Protein AF-T1EM47-F1 (afdb_monomer_lite)

Organism: Helobdella robusta (NCBI:txid6412)

Structure (mmCIF, N/CA/C/O backbone):
data_AF-T1EM47-F1
#
_entry.id   AF-T1EM47-F1
#
loop_
_atom_site.group_PDB
_atom_site.id
_atom_site.type_symbol
_atom_site.label_atom_id
_atom_site.label_alt_id
_atom_site.label_comp_id
_atom_site.label_asym_id
_atom_site.label_entity_id
_atom_site.label_seq_id
_atom_site.pdbx_PDB_ins_code
_atom_site.Cartn_x
_atom_site.Cartn_y
_atom_site.Cartn_z
_atom_site.occupancy
_atom_site.B_iso_or_equiv
_atom_site.auth_seq_id
_atom_site.auth_comp_id
_atom_site.auth_asym_id
_atom_site.auth_atom_id
_atom_site.pdbx_PDB_model_num
ATOM 1 N N . MET A 1 1 ? 9.758 0.948 -51.046 1.00 43.62 1 MET A N 1
ATOM 2 C CA . MET A 1 1 ? 11.178 1.194 -50.729 1.00 43.62 1 MET A CA 1
ATOM 3 C C . MET A 1 1 ? 11.202 1.516 -49.246 1.00 43.62 1 MET A C 1
ATOM 5 O O . MET A 1 1 ? 10.611 2.515 -48.869 1.00 43.62 1 MET A O 1
ATOM 9 N N . ILE A 1 2 ? 11.683 0.608 -48.395 1.00 52.69 2 ILE A N 1
ATOM 10 C CA . ILE A 1 2 ? 11.847 0.918 -46.968 1.00 52.69 2 ILE A CA 1
ATOM 11 C C . ILE A 1 2 ? 13.103 1.782 -46.911 1.00 52.69 2 ILE A C 1
ATOM 13 O O . ILE A 1 2 ? 14.182 1.281 -47.227 1.00 52.69 2 ILE A O 1
ATOM 17 N N . ASP A 1 3 ? 12.960 3.075 -46.626 1.00 68.88 3 ASP A N 1
ATOM 18 C CA . ASP A 1 3 ? 14.115 3.955 -46.462 1.00 68.88 3 ASP A CA 1
ATOM 19 C C . ASP A 1 3 ? 15.033 3.371 -45.387 1.00 68.88 3 ASP A C 1
ATOM 21 O O . ASP A 1 3 ? 14.611 3.080 -44.266 1.00 68.88 3 ASP A O 1
ATOM 25 N N . SER A 1 4 ? 16.299 3.153 -45.744 1.00 70.12 4 SER A N 1
ATOM 26 C CA . SER A 1 4 ? 17.281 2.616 -44.811 1.00 70.12 4 SER A CA 1
ATOM 27 C C . SER A 1 4 ? 17.477 3.615 -43.671 1.00 70.12 4 SER A C 1
ATOM 29 O O . SER A 1 4 ? 17.962 4.729 -43.885 1.00 70.12 4 SER A O 1
ATOM 31 N N . LEU A 1 5 ? 17.123 3.210 -42.450 1.00 74.00 5 LEU A N 1
ATOM 32 C CA . LEU A 1 5 ? 17.339 4.001 -41.239 1.00 74.00 5 LEU A CA 1
ATOM 33 C C . LEU A 1 5 ? 18.826 4.366 -41.116 1.00 74.00 5 LEU A C 1
ATOM 35 O O . LEU A 1 5 ? 19.699 3.498 -41.067 1.00 74.00 5 LEU A O 1
ATOM 39 N N . LYS A 1 6 ? 19.128 5.668 -41.072 1.00 82.81 6 LYS A N 1
ATOM 40 C CA . LYS A 1 6 ? 20.499 6.158 -40.888 1.00 82.81 6 LYS A CA 1
ATOM 41 C C . LYS A 1 6 ? 20.943 5.900 -39.450 1.00 82.81 6 LYS A C 1
ATOM 43 O O . LYS A 1 6 ? 20.334 6.409 -38.511 1.00 82.81 6 LYS A O 1
ATOM 48 N N . LYS A 1 7 ? 22.041 5.161 -39.277 1.00 85.38 7 LYS A N 1
ATOM 49 C CA . LYS A 1 7 ? 22.667 4.950 -37.966 1.00 85.38 7 LYS A CA 1
ATOM 50 C C . LYS A 1 7 ? 23.166 6.286 -37.407 1.00 85.38 7 LYS A C 1
ATOM 52 O O . LYS A 1 7 ? 24.090 6.877 -37.955 1.00 85.38 7 LYS A O 1
ATOM 57 N N . ASN A 1 8 ? 22.554 6.751 -36.322 1.00 90.62 8 ASN A N 1
ATOM 58 C CA . ASN A 1 8 ? 22.959 7.944 -35.579 1.00 90.62 8 ASN A CA 1
ATOM 59 C C . ASN A 1 8 ? 22.778 7.718 -34.066 1.00 90.62 8 ASN A C 1
ATOM 61 O O . ASN A 1 8 ? 22.185 6.722 -33.647 1.00 90.62 8 ASN A O 1
ATOM 65 N N . GLU A 1 9 ? 23.303 8.623 -33.239 1.00 91.75 9 GLU A N 1
ATOM 66 C CA . GLU A 1 9 ? 23.244 8.496 -31.773 1.00 91.75 9 GLU A CA 1
ATOM 67 C C . GLU A 1 9 ? 21.810 8.451 -31.242 1.00 91.75 9 GLU A C 1
ATOM 69 O O . GLU A 1 9 ? 21.522 7.686 -30.321 1.00 91.75 9 GLU A O 1
ATOM 74 N N . LYS A 1 10 ? 20.897 9.206 -31.869 1.00 88.50 10 LYS A N 1
ATOM 75 C CA . LYS A 1 10 ? 19.469 9.176 -31.539 1.00 88.50 10 LYS A CA 1
ATOM 76 C C . LYS A 1 10 ? 18.902 7.770 -31.744 1.00 88.50 10 LYS A C 1
ATOM 78 O O . LYS A 1 10 ? 18.327 7.222 -30.818 1.00 88.50 10 LYS A O 1
ATOM 83 N N . LEU A 1 11 ? 19.140 7.143 -32.896 1.00 88.81 11 LEU A N 1
ATOM 84 C CA . LEU A 1 11 ? 18.681 5.787 -33.200 1.00 88.81 11 LEU A CA 1
ATOM 85 C C . LEU A 1 11 ? 19.256 4.762 -32.219 1.00 88.81 11 LEU A C 1
ATOM 87 O O . LEU A 1 11 ? 18.530 3.894 -31.754 1.00 88.81 11 LEU A O 1
ATOM 91 N N . VAL A 1 12 ? 20.541 4.863 -31.867 1.00 90.19 12 VAL A N 1
ATOM 92 C CA . VAL A 1 12 ? 21.144 3.962 -30.869 1.00 90.19 12 VAL A CA 1
ATOM 93 C C . VAL A 1 12 ? 20.502 4.153 -29.491 1.00 90.19 12 VAL A C 1
ATOM 95 O O . VAL A 1 12 ? 20.294 3.174 -28.778 1.00 90.19 12 VAL A O 1
ATOM 98 N N . ARG A 1 13 ? 20.172 5.392 -29.108 1.00 88.62 13 ARG A N 1
ATOM 99 C CA . ARG A 1 13 ? 19.464 5.688 -27.856 1.00 88.62 13 ARG A CA 1
ATOM 100 C C . ARG A 1 13 ? 18.044 5.121 -27.856 1.00 88.62 13 ARG A C 1
ATOM 102 O O . ARG A 1 13 ? 17.674 4.490 -26.873 1.00 88.62 13 ARG A O 1
ATOM 109 N N . GLU A 1 14 ? 17.294 5.296 -28.941 1.00 88.25 14 GLU A N 1
ATOM 110 C CA . GLU A 1 14 ? 15.939 4.745 -29.091 1.00 88.25 14 GLU A CA 1
ATOM 111 C C . GLU A 1 14 ? 15.945 3.211 -29.088 1.00 88.25 14 GLU A C 1
ATOM 113 O O . GLU A 1 14 ? 15.135 2.599 -28.405 1.00 88.25 14 GLU A O 1
ATOM 118 N N . LEU A 1 15 ? 16.902 2.568 -29.770 1.00 88.38 15 LEU A N 1
ATOM 119 C CA . LEU A 1 15 ? 17.047 1.107 -29.742 1.00 88.38 15 LEU A CA 1
ATOM 120 C C . LEU A 1 15 ? 17.372 0.599 -28.336 1.00 88.38 15 LEU A C 1
ATOM 122 O O . LEU A 1 15 ? 16.744 -0.339 -27.866 1.00 88.38 15 LEU A O 1
ATOM 126 N N . LYS A 1 16 ? 18.280 1.268 -27.613 1.00 87.00 16 LYS A N 1
ATOM 127 C CA . LYS A 1 16 ? 18.525 0.954 -26.198 1.00 87.00 16 LYS A CA 1
ATOM 128 C C . LYS A 1 16 ? 17.277 1.163 -25.345 1.00 87.00 16 LYS A C 1
ATOM 130 O O . LYS A 1 16 ? 17.086 0.438 -24.376 1.00 87.00 16 LYS A O 1
ATOM 135 N N . HIS A 1 17 ? 16.459 2.168 -25.642 1.00 83.94 17 HIS A N 1
ATOM 136 C CA . HIS A 1 17 ? 15.210 2.386 -24.922 1.00 83.94 17 HIS A CA 1
ATOM 137 C C . HIS A 1 17 ? 14.205 1.265 -25.202 1.00 83.94 17 HIS A C 1
ATOM 139 O O . HIS A 1 17 ? 13.597 0.765 -24.259 1.00 83.94 17 HIS A O 1
ATOM 145 N N . LEU A 1 18 ? 14.099 0.832 -26.462 1.00 85.56 18 LEU A N 1
ATOM 146 C CA . LEU A 1 18 ? 13.266 -0.284 -26.901 1.00 85.56 18 LEU A CA 1
ATOM 147 C C . LEU A 1 18 ? 13.695 -1.606 -26.254 1.00 85.56 18 LEU A C 1
ATOM 149 O O . LEU A 1 18 ? 12.858 -2.296 -25.684 1.00 85.56 18 LEU A O 1
ATOM 153 N N . ASP A 1 19 ? 14.991 -1.921 -26.268 1.00 85.06 19 ASP A N 1
ATOM 154 C CA . ASP A 1 19 ? 15.544 -3.135 -25.650 1.00 85.06 19 ASP A CA 1
ATOM 155 C C . ASP A 1 19 ? 15.309 -3.178 -24.130 1.00 85.06 19 ASP A C 1
ATOM 157 O O . ASP A 1 19 ? 15.264 -4.249 -23.528 1.00 85.06 19 ASP A O 1
ATOM 161 N N . ASN A 1 20 ? 15.153 -2.009 -23.501 1.00 78.88 20 ASN A N 1
ATOM 162 C CA . ASN A 1 20 ? 14.867 -1.879 -22.074 1.00 78.88 20 ASN A CA 1
ATOM 163 C C . ASN A 1 20 ? 13.366 -1.815 -21.750 1.00 78.88 20 ASN A C 1
ATOM 165 O O . ASN A 1 20 ? 13.016 -1.759 -20.565 1.00 78.88 20 ASN A O 1
ATOM 169 N N . GLN A 1 21 ? 12.483 -1.823 -22.756 1.00 79.00 21 GLN A N 1
ATOM 170 C CA . GLN A 1 21 ? 11.044 -1.862 -22.517 1.00 79.00 21 GLN A CA 1
ATOM 171 C C . GLN A 1 21 ? 10.673 -3.152 -21.796 1.00 79.00 21 GLN A C 1
ATOM 173 O O . GLN A 1 21 ? 11.137 -4.248 -22.116 1.00 79.00 21 GLN A O 1
ATOM 178 N N . LYS A 1 22 ? 9.819 -3.019 -20.785 1.00 79.25 22 LYS A N 1
ATOM 179 C CA . LYS A 1 22 ? 9.323 -4.167 -20.037 1.00 79.25 22 LYS A CA 1
ATOM 180 C C . LYS A 1 22 ? 8.248 -4.862 -20.864 1.00 79.25 22 LYS A C 1
ATOM 182 O O . LYS A 1 22 ? 7.306 -4.233 -21.325 1.00 79.25 22 LYS A O 1
ATOM 187 N N . CYS A 1 23 ? 8.366 -6.181 -21.004 1.00 83.12 23 CYS A N 1
ATOM 188 C CA . CYS A 1 23 ? 7.345 -6.993 -21.672 1.00 83.12 23 CYS A CA 1
ATOM 189 C C . CYS A 1 23 ? 6.049 -7.131 -20.853 1.00 83.12 23 CYS A C 1
ATOM 191 O O . CYS A 1 23 ? 5.060 -7.642 -21.369 1.00 83.12 23 CYS A O 1
ATOM 193 N N . ARG A 1 24 ? 6.070 -6.744 -19.571 1.00 91.94 24 ARG A N 1
ATOM 194 C CA . ARG A 1 24 ? 4.933 -6.789 -18.646 1.00 91.94 24 ARG A CA 1
ATOM 195 C C . ARG A 1 24 ? 4.644 -5.386 -18.135 1.00 91.94 24 ARG A C 1
ATOM 197 O O . ARG A 1 24 ? 5.571 -4.597 -17.959 1.00 91.94 24 ARG A O 1
ATOM 204 N N . GLU A 1 25 ? 3.376 -5.107 -17.856 1.00 92.75 25 GLU A N 1
ATOM 205 C CA . GLU A 1 25 ? 2.991 -3.900 -17.125 1.00 92.75 25 GLU A CA 1
ATOM 206 C C . GLU A 1 25 ? 3.581 -3.954 -15.711 1.00 92.75 25 GLU A C 1
ATOM 208 O O . GLU A 1 25 ? 3.571 -5.002 -15.064 1.00 92.75 25 GLU A O 1
ATOM 213 N N . THR A 1 26 ? 4.095 -2.837 -15.214 1.00 95.12 26 THR A N 1
ATOM 214 C CA . THR A 1 26 ? 4.733 -2.777 -13.896 1.00 95.12 26 THR A CA 1
ATOM 215 C C . THR A 1 26 ? 3.998 -1.805 -12.992 1.00 95.12 26 THR A C 1
ATOM 217 O O . THR A 1 26 ? 3.811 -0.650 -13.367 1.00 95.12 26 THR A O 1
ATOM 220 N N . HIS A 1 27 ? 3.638 -2.248 -11.789 1.00 96.62 27 HIS A N 1
ATOM 221 C CA . HIS A 1 27 ? 2.919 -1.436 -10.810 1.00 96.62 27 HIS A CA 1
ATOM 222 C C . HIS A 1 27 ? 3.685 -1.366 -9.487 1.00 96.62 27 HIS A C 1
ATOM 224 O O . HIS A 1 27 ? 4.121 -2.385 -8.945 1.00 96.62 27 HIS A O 1
ATOM 230 N N . LYS A 1 28 ? 3.829 -0.148 -8.966 1.00 96.50 28 LYS A N 1
ATOM 231 C CA . LYS A 1 28 ? 4.318 0.151 -7.615 1.00 96.50 28 LYS A CA 1
ATOM 232 C C . LYS A 1 28 ? 3.124 0.594 -6.770 1.00 96.50 28 LYS A C 1
ATOM 234 O O . LYS A 1 28 ? 2.309 1.388 -7.237 1.00 96.50 28 LYS A O 1
ATOM 239 N N . ILE A 1 29 ? 2.957 -0.018 -5.603 1.00 98.12 29 ILE A N 1
ATOM 240 C CA . ILE A 1 29 ? 1.804 0.223 -4.731 1.00 98.12 29 ILE A CA 1
ATOM 241 C C . ILE A 1 29 ? 2.300 0.374 -3.298 1.00 98.12 29 ILE A C 1
ATOM 243 O O . ILE A 1 29 ? 2.896 -0.556 -2.742 1.00 98.12 29 ILE A O 1
ATOM 247 N N . ALA A 1 30 ? 1.979 1.502 -2.674 1.00 97.75 30 ALA A N 1
ATOM 248 C CA . ALA A 1 30 ? 2.302 1.742 -1.279 1.00 97.75 30 ALA A CA 1
ATOM 249 C C . ALA A 1 30 ? 1.337 0.975 -0.373 1.00 97.75 30 ALA A C 1
ATOM 251 O O . ALA A 1 30 ? 0.135 0.922 -0.629 1.00 97.75 30 ALA A O 1
ATOM 252 N N . LEU A 1 31 ? 1.846 0.407 0.719 1.00 98.12 31 LEU A N 1
ATOM 253 C CA . LEU A 1 31 ? 1.031 -0.212 1.760 1.00 98.12 31 LEU A CA 1
ATOM 254 C C . LEU A 1 31 ? 1.444 0.312 3.132 1.00 98.12 31 LEU A C 1
ATOM 256 O O . LEU A 1 31 ? 2.569 0.097 3.590 1.00 98.12 31 LEU A O 1
ATOM 260 N N . ILE A 1 32 ? 0.511 0.994 3.791 1.00 97.56 32 ILE A N 1
ATOM 261 C CA . ILE A 1 32 ? 0.741 1.718 5.041 1.00 97.56 32 ILE A CA 1
ATOM 262 C C . ILE A 1 32 ? -0.182 1.158 6.121 1.00 97.56 32 ILE A C 1
ATOM 264 O O . ILE A 1 32 ? -1.382 1.006 5.902 1.00 97.56 32 ILE A O 1
ATOM 268 N N . TYR A 1 33 ? 0.385 0.866 7.291 1.00 98.12 33 TYR A N 1
ATOM 269 C CA . TYR A 1 33 ? -0.350 0.420 8.471 1.00 98.12 33 TYR A CA 1
ATOM 270 C C . TYR A 1 33 ? -0.557 1.583 9.442 1.00 98.12 33 TYR A C 1
ATOM 272 O O . TYR A 1 33 ? 0.412 2.233 9.836 1.00 98.12 33 TYR A O 1
ATOM 280 N N . VAL A 1 34 ? -1.807 1.816 9.834 1.00 98.06 34 VAL A N 1
ATOM 281 C CA . VAL A 1 34 ? -2.225 2.823 10.813 1.00 98.06 34 VAL A CA 1
ATOM 282 C C . VAL A 1 34 ? -2.846 2.101 12.002 1.00 98.06 34 VAL A C 1
ATOM 284 O O . VAL A 1 34 ? -3.952 1.564 11.916 1.00 98.06 34 VAL A O 1
ATOM 287 N N . GLY A 1 35 ? -2.109 2.070 13.107 1.00 97.06 35 GLY A N 1
ATOM 288 C CA . GLY A 1 35 ? -2.548 1.464 14.356 1.00 97.06 35 GLY A CA 1
ATOM 289 C C . GLY A 1 35 ? -3.525 2.343 15.137 1.00 97.06 35 GLY A C 1
ATOM 290 O O . GLY A 1 35 ? -3.788 3.501 14.800 1.00 97.06 35 GLY A O 1
ATOM 291 N N . LEU A 1 36 ? -4.038 1.785 16.232 1.00 95.12 36 LEU A N 1
ATOM 292 C CA . LEU A 1 36 ? -4.938 2.484 17.142 1.00 95.12 36 LEU A CA 1
ATOM 293 C C . LEU A 1 36 ? -4.308 3.791 17.655 1.00 95.12 36 LEU A C 1
ATOM 295 O O . LEU A 1 36 ? -3.170 3.798 18.121 1.00 95.12 36 LEU A O 1
ATO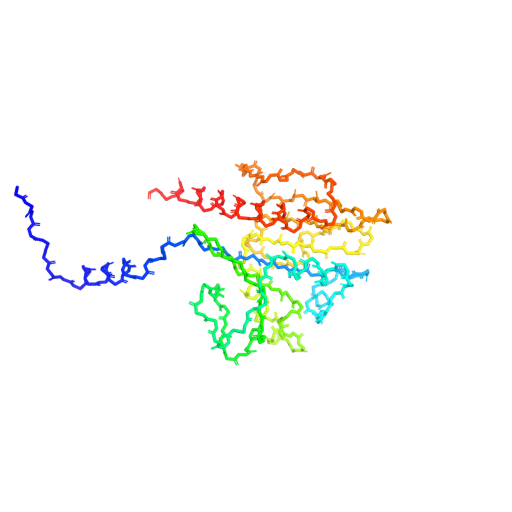M 299 N N . ASN A 1 37 ? -5.072 4.886 17.610 1.00 92.44 37 ASN A N 1
ATOM 300 C CA . ASN A 1 37 ? -4.677 6.217 18.090 1.00 92.44 37 ASN A CA 1
ATOM 301 C C . ASN A 1 37 ? -3.488 6.865 17.361 1.00 92.44 37 ASN A C 1
ATOM 303 O O . ASN A 1 37 ? -3.001 7.904 17.808 1.00 92.44 37 ASN A O 1
ATOM 307 N N . GLN A 1 38 ? -3.033 6.306 16.239 1.00 94.62 38 GLN A N 1
ATOM 308 C CA . GLN A 1 38 ? -2.007 6.944 15.423 1.00 94.62 38 GLN A CA 1
ATOM 309 C C . GLN A 1 38 ? -2.636 8.024 14.539 1.00 94.62 38 GLN A C 1
ATOM 311 O O . GLN A 1 38 ? -3.404 7.738 13.621 1.00 94.62 38 GLN A O 1
ATOM 316 N N . GLU A 1 39 ? -2.315 9.286 14.826 1.00 91.38 39 GLU A N 1
ATOM 317 C CA . GLU A 1 39 ? -2.852 10.448 14.099 1.00 91.38 39 GLU A CA 1
ATOM 318 C C . GLU A 1 39 ? -1.776 11.322 13.453 1.00 91.38 39 GLU A C 1
ATOM 320 O O . GLU A 1 39 ? -2.106 12.298 12.773 1.00 91.38 39 GLU A O 1
ATOM 325 N N . ASP A 1 40 ? -0.508 10.967 13.639 1.00 91.69 40 ASP A N 1
ATOM 326 C CA . ASP A 1 40 ? 0.639 11.687 13.116 1.00 91.69 40 ASP A CA 1
ATOM 327 C C . ASP A 1 40 ? 1.484 10.804 12.189 1.00 91.69 40 ASP A C 1
ATOM 329 O O . ASP A 1 40 ? 1.557 9.581 12.306 1.00 91.69 40 ASP A O 1
ATOM 333 N N . LYS A 1 41 ? 2.148 11.465 11.243 1.00 91.25 41 LYS A N 1
ATOM 334 C CA . LYS A 1 41 ? 2.999 10.829 10.238 1.00 91.25 41 LYS A CA 1
ATOM 335 C C . LYS A 1 41 ? 4.129 10.005 10.856 1.00 91.25 41 LYS A C 1
ATOM 337 O O . LYS A 1 41 ? 4.461 8.945 10.333 1.00 91.25 41 LYS A O 1
ATOM 342 N N . LEU A 1 42 ? 4.758 10.510 11.918 1.00 90.69 42 LEU A N 1
ATOM 343 C CA . LEU A 1 42 ? 5.965 9.904 12.473 1.00 90.69 42 LEU A CA 1
ATOM 344 C C . LEU A 1 42 ? 5.624 8.568 13.131 1.00 90.69 42 LEU A C 1
ATOM 346 O O . LEU A 1 42 ? 6.288 7.575 12.835 1.00 90.69 42 LEU A O 1
ATOM 350 N N . SER A 1 43 ? 4.563 8.507 13.941 1.00 93.19 43 SER A N 1
ATOM 351 C CA . SER A 1 43 ? 4.138 7.266 14.596 1.00 93.19 43 SER A CA 1
ATOM 352 C C . SER A 1 43 ? 3.766 6.179 13.586 1.00 93.19 43 SER A C 1
ATOM 354 O O . SER A 1 43 ? 4.227 5.046 13.714 1.00 93.19 43 SER A O 1
ATOM 356 N N . ILE A 1 44 ? 3.037 6.538 12.525 1.00 94.25 44 ILE A N 1
ATOM 357 C CA . ILE A 1 44 ? 2.650 5.615 11.446 1.00 94.25 44 ILE A CA 1
ATOM 358 C C . ILE A 1 44 ? 3.875 5.063 10.709 1.00 94.25 44 ILE A C 1
ATOM 360 O O . ILE A 1 44 ? 3.984 3.858 10.485 1.00 94.25 44 ILE A O 1
ATOM 364 N N . LEU A 1 45 ? 4.821 5.926 10.331 1.00 92.94 45 LEU A N 1
ATOM 365 C CA . LEU A 1 45 ? 6.019 5.508 9.594 1.00 92.94 45 LEU A CA 1
ATOM 366 C C . LEU A 1 45 ? 7.044 4.773 10.462 1.00 92.94 45 LEU A C 1
ATOM 368 O O . LEU A 1 45 ? 7.906 4.081 9.918 1.00 92.94 45 LEU A O 1
ATOM 372 N N . SER A 1 46 ? 6.951 4.902 11.785 1.00 93.62 46 SER A N 1
ATOM 373 C CA . SER A 1 46 ? 7.807 4.190 12.741 1.00 93.62 46 SER A CA 1
ATOM 374 C C . SER A 1 46 ? 7.348 2.751 12.994 1.00 93.62 46 SER A C 1
ATOM 376 O O . SER A 1 46 ? 8.074 1.978 13.619 1.00 93.62 46 SER A O 1
ATOM 378 N N . ASN A 1 47 ? 6.164 2.362 12.508 1.00 95.50 47 ASN A N 1
ATOM 379 C CA . ASN A 1 47 ? 5.679 0.992 12.634 1.00 95.50 47 ASN A CA 1
ATOM 380 C C . ASN A 1 47 ? 6.638 0.013 11.939 1.00 95.50 47 ASN A C 1
ATOM 382 O O . ASN A 1 47 ? 6.992 0.199 10.775 1.00 95.50 47 ASN A O 1
ATOM 386 N N . LYS A 1 48 ? 7.022 -1.054 12.651 1.00 94.62 48 LYS A N 1
ATOM 387 C CA . LYS A 1 48 ? 7.871 -2.155 12.142 1.00 94.62 48 LYS A CA 1
ATOM 388 C C . LYS A 1 48 ? 7.103 -3.451 11.881 1.00 94.62 48 LYS A C 1
ATOM 390 O O . LYS A 1 48 ? 7.619 -4.373 11.266 1.00 94.62 48 LYS A O 1
ATOM 395 N N . GLN A 1 49 ? 5.880 -3.520 12.387 1.00 95.69 49 GLN A N 1
ATOM 396 C CA . GLN A 1 49 ? 4.952 -4.635 12.247 1.00 95.69 49 GLN A CA 1
ATOM 397 C C . GLN A 1 49 ? 3.535 -4.091 12.423 1.00 95.69 49 GLN A C 1
ATOM 399 O O . GLN A 1 49 ? 3.359 -3.050 13.067 1.00 95.69 49 GLN A O 1
ATOM 404 N N . GLY A 1 50 ? 2.544 -4.779 11.869 1.00 96.44 50 GLY A N 1
ATOM 405 C CA . GLY A 1 50 ? 1.141 -4.496 12.163 1.00 96.44 50 GLY A CA 1
ATOM 406 C C . GLY A 1 50 ? 0.499 -5.568 13.039 1.00 96.44 50 GLY A C 1
ATOM 407 O O . GLY A 1 50 ? 1.170 -6.309 13.761 1.00 96.44 50 GLY A O 1
ATOM 408 N N . SER A 1 51 ? -0.827 -5.633 12.985 1.00 97.56 51 SER A N 1
ATOM 409 C CA . SER A 1 51 ? -1.611 -6.669 13.656 1.00 97.56 51 SER A CA 1
ATOM 410 C C . SER A 1 51 ? -1.504 -8.030 12.951 1.00 97.56 51 SER A C 1
ATOM 412 O O . SER A 1 51 ? -1.124 -8.100 11.780 1.00 97.56 51 SER A O 1
ATOM 414 N N . PRO A 1 52 ? -1.922 -9.133 13.600 1.00 97.38 52 PRO A N 1
ATOM 415 C CA . PRO A 1 52 ? -1.976 -10.442 12.949 1.00 97.38 52 PRO A CA 1
ATOM 416 C C . PRO A 1 52 ? -2.821 -10.463 11.666 1.00 97.38 52 PRO A C 1
ATOM 418 O O . PRO A 1 52 ? -2.464 -11.142 10.706 1.00 97.38 52 PRO A O 1
ATOM 421 N N . ALA A 1 53 ? -3.923 -9.706 11.625 1.00 97.31 53 ALA A N 1
ATOM 422 C CA . ALA A 1 53 ? -4.780 -9.621 10.444 1.00 97.31 53 ALA A CA 1
ATOM 423 C C . ALA A 1 53 ? -4.089 -8.870 9.293 1.00 97.31 53 ALA A C 1
ATOM 425 O O . ALA A 1 53 ? -4.167 -9.305 8.143 1.00 97.31 53 ALA A O 1
ATOM 426 N N . TYR A 1 54 ? -3.366 -7.793 9.609 1.00 98.31 54 TYR A N 1
ATOM 427 C CA . TYR A 1 54 ? -2.545 -7.065 8.645 1.00 98.31 54 TYR A CA 1
ATOM 428 C C . TYR A 1 54 ? -1.415 -7.936 8.079 1.00 98.31 54 TYR A C 1
ATOM 430 O O . TYR A 1 54 ? -1.222 -7.988 6.866 1.00 98.31 54 TYR A O 1
ATOM 438 N N . GLU A 1 55 ? -0.698 -8.667 8.935 1.00 97.88 55 GLU A N 1
ATOM 439 C CA . GLU A 1 55 ? 0.388 -9.554 8.503 1.00 97.88 55 GLU A CA 1
ATOM 440 C C . GLU A 1 55 ? -0.132 -10.721 7.645 1.00 97.88 55 GLU A C 1
ATOM 442 O O . GLU A 1 55 ? 0.501 -11.104 6.659 1.00 97.88 55 GLU A O 1
ATOM 447 N N . ALA A 1 56 ? -1.316 -11.259 7.957 1.00 97.38 56 ALA A N 1
ATOM 448 C CA . ALA A 1 56 ? -1.968 -12.271 7.126 1.00 97.38 56 ALA A CA 1
ATOM 449 C C . ALA A 1 56 ? -2.368 -11.713 5.749 1.00 97.38 56 ALA A C 1
ATOM 451 O O . ALA A 1 56 ? -2.143 -12.359 4.723 1.00 97.38 56 ALA A O 1
ATOM 452 N N . PHE A 1 57 ? -2.910 -10.492 5.708 1.00 98.06 57 PHE A N 1
ATOM 453 C CA . PHE A 1 57 ? -3.218 -9.796 4.460 1.00 98.06 57 PHE A CA 1
ATOM 454 C C . PHE A 1 57 ? -1.957 -9.554 3.618 1.00 98.06 57 PHE A C 1
ATOM 456 O O . PHE A 1 57 ? -1.950 -9.869 2.428 1.00 98.06 57 PHE A O 1
ATOM 463 N N . LEU A 1 58 ? -0.871 -9.077 4.236 1.00 97.00 58 LEU A N 1
ATOM 464 C CA . LEU A 1 58 ? 0.434 -8.888 3.596 1.00 97.00 58 LEU A CA 1
ATOM 465 C C . LEU A 1 58 ? 0.939 -10.160 2.913 1.00 97.00 58 LEU A C 1
ATOM 467 O O . LEU A 1 58 ? 1.344 -10.125 1.751 1.00 97.00 58 LEU A O 1
ATOM 471 N N . GLN A 1 59 ? 0.897 -11.286 3.626 1.00 96.62 59 GLN A N 1
ATOM 472 C CA . GLN A 1 59 ? 1.331 -12.582 3.102 1.00 96.62 59 GLN A CA 1
ATOM 473 C C . GLN A 1 59 ? 0.462 -13.061 1.933 1.00 96.62 59 GLN A C 1
ATOM 475 O O . GLN A 1 59 ? 0.950 -13.757 1.045 1.00 96.62 59 GLN A O 1
ATOM 480 N N . ALA A 1 60 ? -0.814 -12.674 1.904 1.00 97.56 60 ALA A N 1
ATOM 481 C CA . ALA A 1 60 ? -1.741 -13.050 0.845 1.00 97.56 60 ALA A CA 1
ATOM 482 C C . ALA A 1 60 ? -1.660 -12.156 -0.411 1.00 97.56 60 ALA A C 1
ATOM 484 O O . ALA A 1 60 ? -2.195 -12.527 -1.460 1.00 97.56 60 ALA A O 1
ATOM 485 N N . LEU A 1 61 ? -0.994 -10.995 -0.352 1.00 96.81 61 LEU A N 1
ATOM 486 C CA . LEU A 1 61 ? -0.838 -10.104 -1.511 1.00 96.81 61 LEU A CA 1
ATOM 487 C C . LEU A 1 61 ? 0.113 -10.670 -2.574 1.00 96.81 61 LEU A C 1
ATOM 489 O O . LEU A 1 61 ? -0.138 -10.532 -3.781 1.00 96.81 61 LEU A O 1
ATOM 493 N N . GLY A 1 62 ? 1.192 -11.322 -2.142 1.00 95.88 62 GLY A N 1
ATOM 494 C CA . GLY A 1 62 ? 2.237 -11.819 -3.026 1.00 95.88 62 GLY A CA 1
ATOM 495 C C . GLY A 1 62 ? 3.319 -12.612 -2.301 1.00 95.88 62 GLY A C 1
ATOM 496 O O . GLY A 1 62 ? 3.289 -12.797 -1.088 1.00 95.88 62 GLY A O 1
ATOM 497 N N . TRP A 1 63 ? 4.298 -13.079 -3.066 1.00 96.94 63 TRP A N 1
ATOM 498 C CA . TRP A 1 63 ? 5.453 -13.789 -2.536 1.00 96.94 63 TRP A CA 1
ATOM 499 C C . TRP A 1 63 ? 6.410 -12.812 -1.867 1.00 96.94 63 TRP A C 1
ATOM 501 O O . TRP A 1 63 ? 6.716 -11.753 -2.413 1.00 96.94 63 TRP A O 1
ATOM 511 N N . LYS A 1 64 ? 6.930 -13.189 -0.702 1.00 97.25 64 LYS A N 1
ATOM 512 C CA . LYS A 1 64 ? 8.028 -12.466 -0.065 1.00 97.25 64 LYS A CA 1
ATOM 513 C C . LYS A 1 64 ? 9.313 -12.722 -0.855 1.00 97.25 64 LYS A C 1
ATOM 515 O O . LYS A 1 64 ? 9.790 -13.854 -0.881 1.00 97.25 64 LYS A O 1
ATOM 520 N N . VAL A 1 65 ? 9.867 -11.685 -1.476 1.00 97.62 65 VAL A N 1
ATOM 521 C CA . VAL A 1 65 ? 11.124 -11.762 -2.240 1.00 97.62 65 VAL A CA 1
ATOM 522 C C . VAL A 1 65 ? 12.258 -11.074 -1.492 1.00 97.62 65 VAL A C 1
ATOM 524 O O . VAL A 1 65 ? 12.028 -10.082 -0.803 1.00 97.62 65 VAL A O 1
ATOM 527 N N . ASP A 1 66 ? 13.476 -11.605 -1.616 1.00 97.38 66 ASP A N 1
ATOM 528 C CA . ASP A 1 66 ? 14.703 -10.967 -1.125 1.00 97.38 66 ASP A CA 1
ATOM 529 C C . ASP A 1 66 ? 15.190 -9.944 -2.155 1.00 97.38 66 ASP A C 1
ATOM 531 O O . ASP A 1 66 ? 15.529 -10.302 -3.285 1.00 97.38 66 ASP A O 1
ATOM 535 N N . LEU A 1 67 ? 15.259 -8.672 -1.761 1.00 96.69 67 LEU A N 1
ATOM 536 C CA . LEU A 1 67 ? 15.647 -7.575 -2.648 1.00 96.69 67 LEU A CA 1
ATOM 537 C C . LEU A 1 67 ? 17.079 -7.707 -3.187 1.00 96.69 67 LEU A C 1
ATOM 539 O O . LEU A 1 67 ? 17.385 -7.118 -4.221 1.00 96.69 67 LEU A O 1
ATOM 543 N N . LYS A 1 68 ? 17.957 -8.478 -2.534 1.00 95.94 68 LYS A N 1
ATOM 544 C CA . LYS A 1 68 ? 19.328 -8.718 -3.014 1.00 95.94 68 LYS A CA 1
ATOM 545 C C . LYS A 1 68 ? 19.395 -9.642 -4.221 1.00 95.94 68 LYS A C 1
ATOM 547 O O . LYS A 1 68 ? 20.306 -9.504 -5.032 1.00 95.94 68 LYS A O 1
ATOM 552 N N . SER A 1 69 ? 18.478 -10.602 -4.305 1.00 96.00 69 SER A N 1
ATOM 553 C CA . SER A 1 69 ? 18.474 -11.643 -5.341 1.00 96.00 69 SER A CA 1
ATOM 554 C C . SER A 1 69 ? 17.286 -11.544 -6.297 1.00 96.00 69 SER A C 1
ATOM 556 O O . SER A 1 69 ? 17.249 -12.258 -7.298 1.00 96.00 69 SER A O 1
ATOM 558 N N . HIS A 1 70 ? 16.325 -10.657 -6.021 1.00 96.00 70 HIS A N 1
ATOM 559 C CA . HIS A 1 70 ? 15.150 -10.453 -6.859 1.00 96.00 70 HIS A CA 1
ATOM 560 C C . HIS A 1 70 ? 15.534 -9.956 -8.254 1.00 96.00 70 HIS A C 1
ATOM 562 O O . HIS A 1 70 ? 16.173 -8.918 -8.411 1.00 96.00 70 HIS A O 1
ATOM 568 N N . MET A 1 71 ? 15.105 -10.697 -9.273 1.00 93.19 71 MET A N 1
ATOM 569 C CA . MET A 1 71 ? 15.373 -10.389 -10.682 1.00 93.19 71 MET A CA 1
ATOM 570 C C . MET A 1 71 ? 14.175 -9.757 -11.404 1.00 93.19 71 MET A C 1
ATOM 572 O O . MET A 1 71 ? 14.291 -9.392 -12.573 1.00 93.19 71 MET A O 1
ATOM 576 N N . GLY A 1 72 ? 13.018 -9.673 -10.740 1.00 93.69 72 GLY A N 1
ATOM 577 C CA . GLY A 1 72 ? 11.817 -9.057 -11.301 1.00 93.69 72 GLY A CA 1
ATOM 578 C C . GLY A 1 72 ? 11.824 -7.535 -11.176 1.00 93.69 72 GLY A C 1
ATOM 579 O O . GLY A 1 72 ? 12.821 -6.904 -10.820 1.00 93.69 72 GLY A O 1
ATOM 580 N N . PHE A 1 73 ? 10.674 -6.929 -11.440 1.00 95.19 73 PHE A N 1
ATOM 581 C CA . PHE A 1 73 ? 10.454 -5.510 -11.222 1.00 95.19 73 PHE A CA 1
ATOM 582 C C . PHE A 1 73 ? 10.670 -5.142 -9.747 1.00 95.19 73 PHE A C 1
ATOM 584 O O . PHE A 1 73 ? 10.041 -5.708 -8.851 1.00 95.19 73 PHE A O 1
ATOM 591 N N . SER A 1 74 ? 11.566 -4.182 -9.499 1.00 94.25 74 SER A N 1
ATOM 592 C CA . SER A 1 74 ? 11.921 -3.717 -8.153 1.00 94.25 74 SER A CA 1
ATOM 593 C C . SER A 1 74 ? 11.196 -2.440 -7.729 1.00 94.25 74 SER A C 1
ATOM 595 O O . SER A 1 74 ? 11.271 -2.065 -6.562 1.00 94.25 74 SER A O 1
ATOM 597 N N . GLY A 1 75 ? 10.536 -1.732 -8.655 1.00 94.25 75 GLY A N 1
ATOM 598 C CA . GLY A 1 75 ? 9.859 -0.455 -8.380 1.00 94.25 75 GLY A CA 1
ATOM 599 C C . GLY A 1 75 ? 10.730 0.564 -7.651 1.00 94.25 75 GLY A C 1
ATOM 600 O O . GLY A 1 75 ? 10.247 1.273 -6.775 1.00 94.25 75 GLY A O 1
ATOM 601 N N . GLY A 1 76 ? 12.028 0.596 -7.965 1.00 94.25 76 GLY A N 1
ATOM 602 C CA . GLY A 1 76 ? 12.988 1.514 -7.353 1.00 94.25 76 GLY A CA 1
ATOM 603 C C . GLY A 1 76 ? 13.547 1.072 -5.998 1.00 94.25 76 GLY A C 1
ATOM 604 O O . GLY A 1 76 ? 14.438 1.750 -5.490 1.00 94.25 76 GLY A O 1
ATOM 605 N N . LEU A 1 77 ? 13.092 -0.048 -5.423 1.00 94.62 77 LEU A N 1
ATOM 606 C CA . LEU A 1 77 ? 13.696 -0.611 -4.214 1.00 94.62 77 LEU A CA 1
ATOM 607 C C . LEU A 1 77 ? 15.120 -1.104 -4.509 1.00 94.62 77 LEU A C 1
ATOM 609 O O . LEU A 1 77 ? 15.376 -1.758 -5.524 1.00 94.62 77 LEU A O 1
ATOM 613 N N . GLN A 1 78 ? 16.053 -0.781 -3.617 1.00 92.06 78 GLN A N 1
ATOM 614 C CA . GLN A 1 78 ? 17.477 -1.049 -3.769 1.00 92.06 78 GLN A CA 1
ATOM 615 C C . GLN A 1 78 ? 17.909 -2.312 -3.016 1.00 92.06 78 GLN A C 1
ATOM 617 O O . GLN A 1 78 ? 17.576 -2.523 -1.851 1.00 92.06 78 GLN A O 1
ATOM 622 N N . ALA A 1 79 ? 18.771 -3.102 -3.658 1.00 90.06 79 ALA A N 1
ATOM 623 C CA . ALA A 1 79 ? 19.382 -4.312 -3.102 1.00 90.06 79 ALA A CA 1
ATOM 624 C C . ALA A 1 79 ? 20.413 -4.051 -1.979 1.00 90.06 79 ALA A C 1
ATOM 626 O O . ALA A 1 79 ? 20.895 -4.982 -1.336 1.00 90.06 79 ALA A O 1
ATOM 627 N N . ASN A 1 80 ? 20.783 -2.793 -1.724 1.00 89.56 80 ASN A N 1
ATOM 628 C CA . ASN A 1 80 ? 21.797 -2.423 -0.726 1.00 89.56 80 ASN A CA 1
ATOM 629 C C . ASN A 1 80 ? 21.282 -2.447 0.729 1.00 89.56 80 ASN A C 1
ATOM 631 O O . ASN A 1 80 ? 22.030 -2.104 1.641 1.00 89.56 80 ASN A O 1
ATOM 635 N N . GLY A 1 81 ? 20.023 -2.838 0.952 1.00 87.69 81 GLY A N 1
ATOM 636 C CA . GLY A 1 81 ? 19.399 -2.922 2.276 1.00 87.69 81 GLY A CA 1
ATOM 637 C C . GLY A 1 81 ? 18.799 -1.610 2.787 1.00 87.69 81 GLY A C 1
ATOM 638 O O . GLY A 1 81 ? 18.132 -1.620 3.818 1.00 87.69 81 GLY A O 1
ATOM 639 N N . SER A 1 82 ? 18.962 -0.494 2.067 1.00 88.38 82 SER A N 1
ATOM 640 C CA . SER A 1 82 ? 18.399 0.806 2.474 1.00 88.38 82 SER A CA 1
ATOM 641 C C . SER A 1 82 ? 16.865 0.843 2.467 1.00 88.38 82 SER A C 1
ATOM 643 O O . SER A 1 82 ? 16.269 1.662 3.163 1.00 88.38 82 SER A O 1
ATOM 645 N N . ASN A 1 83 ? 16.230 -0.069 1.726 1.00 91.69 83 ASN A N 1
ATOM 646 C CA . ASN A 1 83 ? 14.779 -0.226 1.637 1.00 91.69 83 ASN A CA 1
ATOM 647 C C . ASN A 1 83 ? 14.240 -1.424 2.430 1.00 91.69 83 ASN A C 1
ATOM 649 O O . ASN A 1 83 ? 13.079 -1.789 2.272 1.00 91.69 83 ASN A O 1
ATOM 653 N N . GLY A 1 84 ? 15.076 -2.038 3.267 1.00 93.12 84 GLY A N 1
ATOM 654 C CA . GLY A 1 84 ? 14.782 -3.317 3.901 1.00 93.12 84 GLY A CA 1
ATOM 655 C C . GLY A 1 84 ? 15.354 -4.485 3.103 1.00 93.12 84 GLY A C 1
ATOM 656 O O . GLY A 1 84 ? 15.986 -4.311 2.062 1.00 93.12 84 GLY A O 1
ATOM 657 N N . ALA A 1 85 ? 15.178 -5.693 3.632 1.00 94.94 85 ALA A N 1
ATOM 658 C CA . ALA A 1 85 ? 15.689 -6.912 3.006 1.00 94.94 85 ALA A CA 1
ATOM 659 C C . ALA A 1 85 ? 14.661 -7.581 2.082 1.00 94.94 85 ALA A C 1
ATOM 661 O O . ALA A 1 85 ? 15.040 -8.285 1.150 1.00 94.94 85 ALA A O 1
ATOM 662 N N . PHE A 1 86 ? 13.368 -7.368 2.332 1.00 96.75 86 PHE A N 1
ATOM 663 C CA . PHE A 1 86 ? 12.297 -8.080 1.645 1.00 96.75 86 PHE A CA 1
ATOM 664 C C . PHE A 1 86 ? 11.168 -7.145 1.240 1.00 96.75 86 PHE A C 1
ATOM 666 O O . PHE A 1 86 ? 10.920 -6.141 1.903 1.00 96.75 86 PHE A O 1
ATOM 673 N N . ALA A 1 87 ? 10.437 -7.540 0.204 1.00 97.38 87 ALA A N 1
ATOM 674 C CA . ALA A 1 87 ? 9.177 -6.920 -0.179 1.00 97.38 87 ALA A CA 1
ATOM 675 C C . ALA A 1 87 ? 8.187 -7.996 -0.656 1.00 97.38 87 ALA A C 1
ATOM 677 O O . ALA A 1 87 ? 8.618 -9.033 -1.172 1.00 97.38 87 ALA A O 1
ATOM 678 N N . PRO A 1 88 ? 6.869 -7.792 -0.509 1.00 98.06 88 PRO A N 1
ATOM 679 C CA . PRO A 1 88 ? 5.887 -8.590 -1.220 1.00 98.06 88 PRO A CA 1
ATOM 680 C C . PRO A 1 88 ? 5.930 -8.253 -2.708 1.00 98.06 88 PRO A C 1
ATOM 682 O O . PRO A 1 88 ? 5.979 -7.087 -3.109 1.00 98.06 88 PRO A O 1
ATOM 685 N N . TYR A 1 89 ? 5.874 -9.293 -3.524 1.00 98.31 89 TYR A N 1
ATOM 686 C CA . TYR A 1 89 ? 5.926 -9.204 -4.969 1.00 98.31 89 TYR A CA 1
ATOM 687 C C . TYR A 1 89 ? 4.908 -10.159 -5.584 1.00 98.31 89 TYR A C 1
ATOM 689 O O . TYR A 1 89 ? 4.754 -11.304 -5.154 1.00 98.31 89 TYR A O 1
ATOM 697 N N . ASN A 1 90 ? 4.204 -9.704 -6.612 1.00 97.56 90 ASN A N 1
ATOM 698 C CA . ASN A 1 90 ? 3.294 -10.537 -7.379 1.00 97.56 90 ASN A CA 1
ATOM 699 C C . ASN A 1 90 ? 3.595 -10.403 -8.868 1.00 97.56 90 ASN A C 1
ATOM 701 O O . ASN A 1 90 ? 3.908 -9.324 -9.353 1.00 97.56 90 ASN A O 1
ATOM 705 N N . ALA A 1 91 ? 3.473 -11.507 -9.592 1.00 96.25 91 ALA A N 1
ATOM 706 C CA . ALA A 1 91 ? 3.644 -11.534 -11.031 1.00 96.25 91 ALA A CA 1
ATOM 707 C C . ALA A 1 91 ? 2.601 -12.451 -11.658 1.00 96.25 91 ALA A C 1
ATOM 709 O O . ALA A 1 91 ? 2.329 -13.547 -11.164 1.00 96.25 91 ALA A O 1
ATOM 710 N N . SER A 1 92 ? 2.051 -11.994 -12.774 1.00 93.19 92 SER A N 1
ATOM 711 C CA . SER A 1 92 ? 1.222 -12.760 -13.699 1.00 93.19 92 SER A CA 1
ATOM 712 C C . SER A 1 92 ? 1.865 -12.725 -15.081 1.00 93.19 92 SER A C 1
ATOM 714 O O . SER A 1 92 ? 2.854 -12.023 -15.275 1.00 93.19 92 SER A O 1
ATOM 716 N N . SER A 1 93 ? 1.313 -13.436 -16.069 1.00 91.88 93 SER A N 1
ATOM 717 C CA . SER A 1 93 ? 1.800 -13.380 -17.459 1.00 91.88 93 SER A CA 1
ATOM 718 C C . SER A 1 93 ? 1.866 -11.959 -18.030 1.00 91.88 93 SER A C 1
A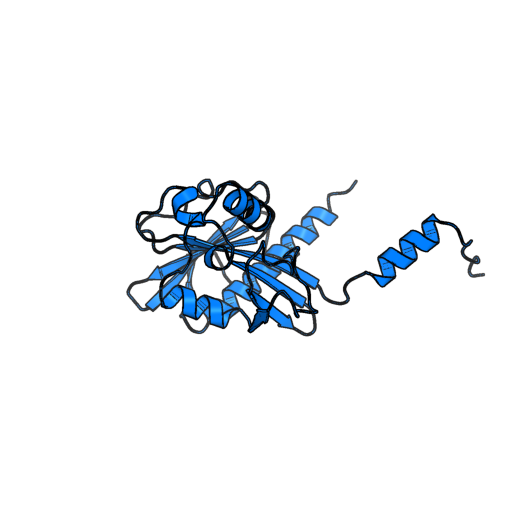TOM 720 O O . SER A 1 93 ? 2.693 -11.710 -18.900 1.00 91.88 93 SER A O 1
ATOM 722 N N . ASN A 1 94 ? 1.033 -11.043 -17.522 1.00 91.50 94 ASN A N 1
ATOM 723 C CA . ASN A 1 94 ? 0.816 -9.729 -18.125 1.00 91.50 94 ASN A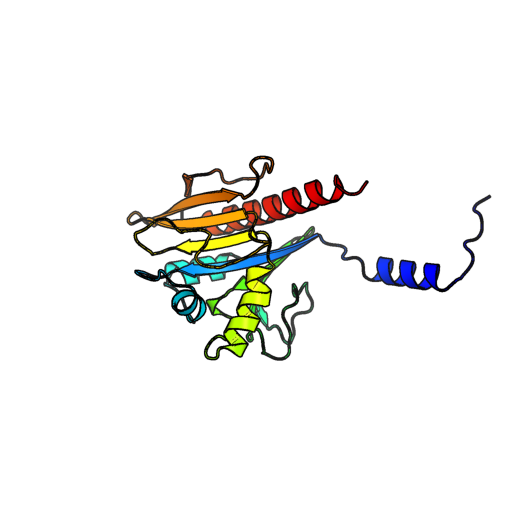 CA 1
ATOM 724 C C . ASN A 1 94 ? 1.369 -8.579 -17.275 1.00 91.50 94 ASN A C 1
ATOM 726 O O . ASN A 1 94 ? 1.655 -7.517 -17.820 1.00 91.50 94 ASN A O 1
ATOM 730 N N . ASN A 1 95 ? 1.518 -8.771 -15.960 1.00 95.25 95 ASN A N 1
ATOM 731 C CA . ASN A 1 95 ? 1.963 -7.712 -15.061 1.00 95.25 95 ASN A CA 1
ATOM 732 C C . ASN A 1 95 ? 2.875 -8.193 -13.928 1.00 95.25 95 ASN A C 1
ATOM 734 O O . ASN A 1 95 ? 2.900 -9.372 -13.565 1.00 95.25 95 ASN A O 1
ATOM 738 N N . GLU A 1 96 ? 3.606 -7.238 -13.368 1.00 97.38 96 GLU A N 1
ATOM 739 C CA . GLU A 1 96 ? 4.423 -7.358 -12.169 1.00 97.38 96 GLU A CA 1
ATOM 740 C C . GLU A 1 96 ? 4.020 -6.256 -11.187 1.00 97.38 96 GLU A C 1
ATOM 742 O O . GLU A 1 96 ? 3.772 -5.111 -11.568 1.00 97.38 96 GLU A O 1
ATOM 747 N N . ILE A 1 97 ? 3.948 -6.607 -9.909 1.00 98.00 97 ILE A N 1
ATOM 748 C CA . ILE A 1 97 ? 3.548 -5.716 -8.827 1.00 98.00 97 ILE A CA 1
ATOM 749 C C . ILE A 1 97 ? 4.578 -5.847 -7.718 1.00 98.00 97 ILE A C 1
ATOM 751 O O . ILE A 1 97 ? 4.827 -6.950 -7.226 1.00 98.00 97 ILE A O 1
ATOM 755 N N . ILE A 1 98 ? 5.132 -4.721 -7.293 1.00 98.00 98 ILE A N 1
ATOM 756 C CA . ILE A 1 98 ? 5.965 -4.635 -6.097 1.00 98.00 98 ILE A CA 1
ATOM 757 C C . ILE A 1 98 ? 5.268 -3.736 -5.082 1.00 98.00 98 ILE A C 1
ATOM 759 O O . ILE A 1 98 ? 4.780 -2.656 -5.422 1.00 98.00 98 ILE A O 1
ATOM 763 N N . PHE A 1 99 ? 5.201 -4.195 -3.835 1.00 98.38 99 PHE A N 1
ATOM 764 C CA . PHE A 1 99 ? 4.569 -3.435 -2.765 1.00 98.38 99 PHE A CA 1
ATOM 765 C C . PHE A 1 99 ? 5.626 -2.694 -1.952 1.00 98.38 99 PHE A C 1
ATOM 767 O O . PHE A 1 99 ? 6.536 -3.302 -1.381 1.00 98.38 99 PHE A O 1
ATOM 774 N N . HIS A 1 100 ? 5.492 -1.375 -1.864 1.00 97.88 100 HIS A N 1
ATOM 775 C CA . HIS A 1 100 ? 6.275 -0.549 -0.953 1.00 97.88 100 HIS A CA 1
ATOM 776 C C . HIS A 1 100 ? 5.616 -0.600 0.425 1.00 97.88 100 HIS A C 1
ATOM 778 O O . HIS A 1 100 ? 4.722 0.179 0.743 1.00 97.88 100 HIS A O 1
ATOM 784 N N . VAL A 1 101 ? 6.019 -1.574 1.241 1.00 97.75 101 VAL A N 1
ATOM 785 C CA . VAL A 1 101 ? 5.411 -1.811 2.557 1.00 97.75 101 VAL A CA 1
ATOM 786 C C . VAL A 1 101 ? 6.127 -1.000 3.629 1.00 97.75 101 VAL A C 1
ATOM 788 O O . VAL A 1 101 ? 7.280 -1.277 3.959 1.00 97.75 101 VAL A O 1
ATOM 791 N N . ALA A 1 102 ? 5.427 -0.032 4.221 1.00 96.56 102 ALA A N 1
ATOM 792 C CA . ALA A 1 102 ? 6.002 0.888 5.201 1.00 96.56 102 ALA A CA 1
ATOM 793 C C . ALA A 1 102 ? 6.638 0.168 6.405 1.00 96.56 102 ALA A C 1
ATOM 795 O O . ALA A 1 102 ? 7.695 0.590 6.873 1.00 96.56 102 ALA A O 1
ATOM 796 N N . THR A 1 103 ? 6.038 -0.930 6.875 1.00 96.94 103 THR A N 1
ATOM 797 C CA . THR A 1 103 ? 6.533 -1.723 8.015 1.00 96.94 103 THR A CA 1
ATOM 798 C C . THR A 1 103 ? 7.760 -2.575 7.691 1.00 96.94 103 THR A C 1
ATOM 800 O O . THR A 1 103 ? 8.503 -2.933 8.598 1.00 96.94 103 THR A O 1
ATOM 803 N N . MET A 1 104 ? 8.021 -2.866 6.411 1.00 96.38 104 MET A N 1
ATOM 804 C CA . MET A 1 104 ? 9.198 -3.631 5.971 1.00 96.38 104 MET A CA 1
ATOM 805 C C . MET A 1 104 ? 10.395 -2.741 5.607 1.00 96.38 104 MET A C 1
ATOM 807 O O . MET A 1 104 ? 11.490 -3.252 5.371 1.00 96.38 104 MET A O 1
ATOM 811 N N . MET A 1 105 ? 10.203 -1.419 5.579 1.00 95.25 105 MET A N 1
ATOM 812 C CA . MET A 1 105 ? 11.258 -0.441 5.323 1.00 95.25 105 MET A CA 1
ATOM 813 C C . MET A 1 105 ? 11.860 0.093 6.637 1.00 95.25 105 MET A C 1
ATOM 815 O O . MET A 1 105 ? 11.108 0.377 7.577 1.00 95.25 105 MET A O 1
ATOM 819 N N . PRO A 1 106 ? 13.185 0.321 6.703 1.00 91.75 106 PRO A N 1
ATOM 820 C CA . PRO A 1 106 ? 13.825 1.023 7.815 1.00 91.75 106 PRO A CA 1
ATOM 821 C C . PRO A 1 106 ? 13.197 2.402 8.050 1.00 91.75 106 PRO A C 1
ATOM 823 O O . PRO A 1 106 ? 12.734 3.054 7.113 1.00 91.75 106 PRO A O 1
ATOM 826 N N . GLY A 1 107 ? 13.138 2.838 9.305 1.00 86.06 107 GLY A N 1
ATOM 827 C CA . GLY A 1 107 ? 12.483 4.092 9.688 1.00 86.06 107 GLY A CA 1
ATOM 828 C C . GLY A 1 107 ? 12.791 4.539 11.114 1.00 86.06 107 GLY A C 1
ATOM 829 O O . GLY A 1 107 ? 11.980 5.255 11.697 1.00 86.06 107 GLY A O 1
ATOM 830 N N . ASP A 1 108 ? 13.919 4.089 11.671 1.00 84.69 108 ASP A N 1
ATOM 831 C CA . ASP A 1 108 ? 14.352 4.410 13.034 1.00 84.69 108 ASP A CA 1
ATOM 832 C C . ASP A 1 108 ? 14.987 5.805 13.116 1.00 84.69 108 ASP A C 1
ATOM 834 O O . ASP A 1 108 ? 14.934 6.455 14.159 1.00 84.69 108 ASP A O 1
ATOM 838 N N . GLY A 1 109 ? 15.564 6.281 12.009 1.00 87.81 109 GLY A N 1
ATOM 839 C CA . GLY A 1 109 ? 16.128 7.626 11.881 1.00 87.81 109 GLY A CA 1
ATOM 840 C C . GLY A 1 109 ? 15.356 8.526 10.915 1.00 87.81 109 GLY A C 1
ATOM 841 O O . GLY A 1 109 ? 14.672 8.054 10.008 1.00 87.81 109 GLY A O 1
ATOM 842 N N . GLU A 1 110 ? 15.529 9.841 11.055 1.00 88.81 110 GLU A N 1
ATOM 843 C CA . GLU A 1 110 ? 14.925 10.849 10.167 1.00 88.81 110 GLU A CA 1
ATOM 844 C C . GLU A 1 110 ? 15.279 10.610 8.690 1.00 88.81 110 GLU A C 1
ATOM 846 O O . GLU A 1 110 ? 14.413 10.661 7.817 1.00 88.81 110 GLU A O 1
ATOM 851 N N . GLU A 1 111 ? 16.541 10.275 8.402 1.00 89.81 111 GLU A N 1
ATOM 852 C CA . GLU A 1 111 ? 16.981 9.976 7.039 1.00 89.81 111 GLU A CA 1
ATOM 853 C C . GLU A 1 111 ? 16.279 8.732 6.469 1.00 89.81 111 GLU A C 1
ATOM 855 O O . GLU A 1 111 ? 15.872 8.714 5.305 1.00 89.81 111 GLU A O 1
ATOM 860 N N . GLU A 1 112 ? 16.097 7.695 7.285 1.00 89.19 112 GLU A N 1
ATOM 861 C CA . GLU A 1 112 ? 15.404 6.473 6.880 1.00 89.19 112 GLU A CA 1
ATOM 862 C C . GLU A 1 112 ? 13.916 6.730 6.647 1.00 89.19 112 GLU A C 1
ATOM 864 O O . GLU A 1 112 ? 13.366 6.283 5.643 1.00 89.19 112 GLU A O 1
ATOM 869 N N . GLN A 1 113 ? 13.275 7.519 7.512 1.00 88.62 113 GLN A N 1
ATOM 870 C CA . GLN A 1 113 ? 11.888 7.940 7.323 1.00 88.62 113 GLN A CA 1
ATOM 871 C C . GLN A 1 113 ? 11.715 8.783 6.059 1.00 88.62 113 GLN A C 1
ATOM 873 O O . GLN A 1 113 ? 10.742 8.598 5.326 1.00 88.62 113 GLN A O 1
ATOM 878 N N . LEU A 1 114 ? 12.670 9.665 5.753 1.00 90.06 114 LEU A N 1
ATOM 879 C CA . LEU A 1 114 ? 12.667 10.426 4.509 1.00 90.06 114 LEU A CA 1
ATOM 880 C C . LEU A 1 114 ? 12.799 9.500 3.294 1.00 90.06 114 LEU A C 1
ATOM 882 O O . LEU A 1 114 ? 12.068 9.663 2.321 1.00 90.06 114 LEU A O 1
ATOM 886 N N . ARG A 1 115 ? 13.692 8.505 3.340 1.00 90.19 115 ARG A N 1
ATOM 887 C CA . ARG A 1 115 ? 13.817 7.496 2.274 1.00 90.19 115 ARG A CA 1
ATOM 888 C C . ARG A 1 115 ? 12.532 6.685 2.120 1.00 90.19 115 ARG A C 1
ATOM 890 O O . ARG A 1 115 ? 12.053 6.543 1.001 1.00 90.19 115 ARG A O 1
ATOM 897 N N . LYS A 1 116 ? 11.937 6.226 3.223 1.00 92.44 116 LYS A N 1
ATOM 898 C CA . LYS A 1 116 ? 10.638 5.539 3.245 1.00 92.44 116 LYS A CA 1
ATOM 899 C C . LYS A 1 116 ? 9.559 6.386 2.559 1.00 92.44 116 LYS A C 1
ATOM 901 O O . LYS A 1 116 ? 8.867 5.894 1.672 1.00 92.44 116 LYS A O 1
ATOM 906 N N . LEU A 1 117 ? 9.484 7.678 2.883 1.00 91.44 117 LEU A N 1
ATOM 907 C CA . LEU A 1 117 ? 8.570 8.630 2.243 1.00 91.44 117 LEU A CA 1
ATOM 908 C C . LEU A 1 117 ? 8.856 8.865 0.758 1.00 91.44 117 LEU A C 1
ATOM 910 O O . LEU A 1 117 ? 7.914 9.087 0.013 1.00 91.44 117 LEU A O 1
ATOM 914 N N . ARG A 1 118 ? 10.109 8.801 0.294 1.00 91.56 118 ARG A N 1
ATOM 915 C CA . ARG A 1 118 ? 10.414 8.915 -1.147 1.00 91.56 118 ARG A CA 1
ATOM 916 C C . ARG A 1 118 ? 9.862 7.750 -1.962 1.00 91.56 118 ARG A C 1
ATOM 918 O O . ARG A 1 118 ? 9.619 7.919 -3.149 1.00 91.56 118 ARG A O 1
ATOM 925 N N . HIS A 1 119 ? 9.715 6.578 -1.358 1.00 91.94 119 HIS A N 1
ATOM 926 C CA . HIS A 1 119 ? 9.079 5.440 -2.012 1.00 91.94 119 HIS A CA 1
ATOM 927 C C . HIS A 1 119 ? 7.564 5.567 -1.898 1.00 91.94 119 HIS A C 1
ATOM 929 O O . HIS A 1 119 ? 6.902 5.825 -2.895 1.00 91.94 119 HIS A O 1
ATOM 935 N N . LEU A 1 120 ? 7.050 5.550 -0.663 1.00 92.62 120 LEU A N 1
ATOM 936 C CA . LEU A 1 120 ? 5.613 5.608 -0.396 1.00 92.62 120 LEU A CA 1
ATOM 937 C C . LEU A 1 120 ? 4.947 6.839 -1.012 1.00 92.62 120 LEU A C 1
ATOM 939 O O . LEU A 1 120 ? 3.885 6.730 -1.590 1.00 92.62 120 LEU A O 1
ATOM 943 N N . GLY A 1 121 ? 5.553 8.017 -0.880 1.00 87.38 121 GLY A N 1
ATOM 944 C CA . GLY A 1 121 ? 4.963 9.279 -1.315 1.00 87.38 121 GLY A CA 1
ATOM 945 C C . GLY A 1 121 ? 4.976 9.498 -2.824 1.00 87.38 121 GLY A C 1
ATOM 946 O O . GLY A 1 121 ? 4.296 10.416 -3.269 1.00 87.38 121 GLY A O 1
ATOM 947 N N . ASN A 1 122 ? 5.718 8.685 -3.583 1.00 90.12 122 ASN A N 1
ATOM 948 C CA . ASN A 1 122 ? 5.780 8.737 -5.045 1.00 90.12 122 ASN A CA 1
ATOM 949 C C . ASN A 1 122 ? 4.947 7.634 -5.710 1.00 90.12 122 ASN A C 1
ATOM 951 O O . ASN A 1 122 ? 5.006 7.491 -6.934 1.00 90.12 122 ASN A O 1
ATOM 955 N N . ASP A 1 123 ? 4.241 6.815 -4.937 1.00 93.56 123 ASP A N 1
ATOM 956 C CA . ASP A 1 123 ? 3.320 5.826 -5.478 1.00 93.56 123 ASP A CA 1
ATOM 957 C C . ASP A 1 123 ? 1.955 6.471 -5.704 1.00 93.56 123 ASP A C 1
ATOM 959 O O . ASP A 1 123 ? 1.492 7.283 -4.908 1.00 93.56 123 ASP A O 1
ATOM 963 N N . GLU A 1 124 ? 1.302 6.118 -6.807 1.00 93.75 124 GLU A N 1
ATOM 964 C CA . GLU A 1 124 ? 0.033 6.758 -7.159 1.00 93.75 124 GLU A CA 1
ATOM 965 C C . GLU A 1 124 ? -1.167 6.121 -6.455 1.00 93.75 124 GLU A C 1
ATOM 967 O O . GLU A 1 124 ? -2.199 6.744 -6.192 1.00 93.75 124 GLU A O 1
ATOM 972 N N . VAL A 1 125 ? -1.018 4.832 -6.150 1.00 96.62 125 VAL A N 1
ATOM 973 C CA . VAL A 1 125 ? -2.027 4.017 -5.489 1.00 96.62 125 VAL A CA 1
ATOM 974 C C . VAL A 1 125 ? -1.499 3.603 -4.129 1.00 96.62 125 VAL A C 1
ATOM 976 O O . VAL A 1 125 ? -0.485 2.909 -4.024 1.00 96.62 125 VAL A O 1
ATOM 979 N N . HIS A 1 126 ? -2.210 3.999 -3.080 1.00 97.50 126 HIS A N 1
ATOM 980 C CA . HIS A 1 126 ? -1.891 3.613 -1.714 1.00 97.50 126 HIS A CA 1
ATOM 981 C C . HIS A 1 126 ? -2.968 2.692 -1.158 1.00 97.50 126 HIS A C 1
ATOM 983 O O . HIS A 1 126 ? -4.158 2.999 -1.191 1.00 97.50 126 HIS A O 1
ATOM 989 N N . ILE A 1 127 ? -2.542 1.594 -0.553 1.00 98.44 127 ILE A N 1
ATOM 990 C CA . ILE A 1 127 ? -3.367 0.770 0.316 1.00 98.44 127 ILE A CA 1
ATOM 991 C C . ILE A 1 127 ? -3.107 1.217 1.754 1.00 98.44 127 ILE A C 1
ATOM 993 O O . ILE A 1 127 ? -1.969 1.215 2.227 1.00 98.44 127 ILE A O 1
ATOM 997 N N . ILE A 1 128 ? -4.165 1.591 2.464 1.00 98.19 128 ILE A N 1
ATOM 998 C CA . ILE A 1 128 ? -4.094 2.008 3.862 1.00 98.19 128 ILE A CA 1
ATOM 999 C C . ILE A 1 128 ? -4.819 0.966 4.704 1.00 98.19 128 ILE A C 1
ATOM 1001 O O . ILE A 1 128 ? -6.030 0.830 4.601 1.00 98.19 128 ILE A O 1
ATOM 1005 N N . TRP A 1 129 ? -4.102 0.240 5.554 1.00 98.56 129 TRP A N 1
ATOM 1006 C CA . TRP A 1 129 ? -4.719 -0.604 6.574 1.00 98.56 129 TRP A CA 1
ATOM 1007 C C . TRP A 1 129 ? -4.916 0.218 7.842 1.00 98.56 129 TRP A C 1
ATOM 1009 O O . TRP A 1 129 ? -3.931 0.629 8.453 1.00 98.56 129 TRP A O 1
ATOM 1019 N N . SER A 1 130 ? -6.162 0.471 8.235 1.00 97.94 130 SER A N 1
ATOM 1020 C CA . SER A 1 130 ? -6.478 1.321 9.382 1.00 97.94 130 SER A CA 1
ATOM 1021 C C . SER A 1 130 ? -7.227 0.551 10.459 1.00 97.94 130 SER A C 1
ATOM 1023 O O . SER A 1 130 ? -8.390 0.197 10.293 1.00 97.94 130 SER A O 1
ATOM 1025 N N . GLU A 1 131 ? -6.571 0.380 11.603 1.00 97.06 131 GLU A N 1
ATOM 1026 C CA . GLU A 1 131 ? -7.180 -0.090 12.858 1.00 97.06 131 GLU A CA 1
ATOM 1027 C C . GLU A 1 131 ? -7.508 1.067 13.801 1.00 97.06 131 GLU A C 1
ATOM 1029 O O . GLU A 1 131 ? -7.930 0.870 14.941 1.00 97.06 131 GLU A O 1
ATOM 1034 N N . HIS A 1 132 ? -7.307 2.298 13.334 1.00 95.12 132 HIS A N 1
ATOM 1035 C CA . HIS A 1 132 ? -7.760 3.469 14.055 1.00 95.12 132 HIS A CA 1
ATOM 1036 C C . HIS A 1 132 ? -9.291 3.545 14.047 1.00 95.12 132 HIS A C 1
ATOM 1038 O O . HIS A 1 132 ? -9.945 3.229 13.056 1.00 95.12 132 HIS A O 1
ATOM 1044 N N . ILE A 1 133 ? -9.855 4.019 15.156 1.00 89.44 133 ILE A N 1
ATOM 1045 C CA . ILE A 1 133 ? -11.299 4.184 15.365 1.00 89.44 133 ILE A CA 1
ATOM 1046 C C . ILE A 1 133 ? -11.920 5.280 14.487 1.00 89.44 133 ILE A C 1
ATOM 1048 O O . ILE A 1 133 ? -13.141 5.369 14.380 1.00 89.44 133 ILE A O 1
ATOM 1052 N N . ARG A 1 134 ? -11.096 6.155 13.903 1.00 92.81 134 ARG A N 1
ATOM 1053 C CA . ARG A 1 134 ? -11.540 7.267 13.058 1.00 92.81 134 ARG A CA 1
ATOM 1054 C C . ARG A 1 134 ? -11.227 6.994 11.596 1.00 92.81 134 ARG A C 1
ATOM 1056 O O . ARG A 1 134 ? -10.275 6.296 11.257 1.00 92.81 134 ARG A O 1
ATOM 1063 N N . GLU A 1 135 ? -11.997 7.646 10.735 1.00 93.62 135 GLU A N 1
ATOM 1064 C CA . GLU A 1 135 ? -11.738 7.688 9.301 1.00 93.62 135 GLU A CA 1
ATOM 1065 C C . GLU A 1 135 ? -10.328 8.213 9.000 1.00 93.62 135 GLU A C 1
ATOM 1067 O O . GLU A 1 135 ? -9.838 9.171 9.609 1.00 93.62 135 GLU A O 1
ATOM 1072 N N . TYR A 1 136 ? -9.685 7.599 8.011 1.00 94.31 136 TYR A N 1
ATOM 1073 C CA . TYR A 1 136 ? -8.337 7.953 7.609 1.00 94.31 136 TYR A CA 1
ATOM 1074 C C . TYR A 1 136 ? -8.387 9.285 6.869 1.00 94.31 136 TYR A C 1
ATOM 1076 O O . TYR A 1 136 ? -9.177 9.492 5.938 1.00 94.31 136 TYR A O 1
ATOM 1084 N N . ARG A 1 137 ? -7.517 10.203 7.283 1.00 89.94 137 ARG A N 1
ATOM 1085 C CA . ARG A 1 137 ? -7.397 11.527 6.680 1.00 89.94 137 ARG A CA 1
ATOM 1086 C C . ARG A 1 137 ? -6.241 11.501 5.689 1.00 89.94 137 ARG A C 1
ATOM 1088 O O . ARG A 1 137 ? -5.102 11.288 6.090 1.00 89.94 137 ARG A O 1
ATOM 1095 N N . HIS A 1 138 ? -6.535 11.782 4.420 1.00 83.69 138 HIS A N 1
ATOM 1096 C CA . HIS A 1 138 ? -5.552 11.792 3.328 1.00 83.69 138 HIS A CA 1
ATOM 1097 C C . HIS A 1 138 ? -4.302 12.642 3.646 1.00 83.69 138 HIS A C 1
ATOM 1099 O O . HIS A 1 138 ? -3.198 12.256 3.297 1.00 83.69 138 HIS A O 1
ATOM 1105 N N . GLY A 1 139 ? -4.444 13.742 4.398 1.00 82.25 139 GLY A N 1
ATOM 1106 C CA . GLY A 1 139 ? -3.324 14.621 4.763 1.00 82.25 139 GLY A CA 1
ATOM 1107 C C . GLY A 1 139 ? -2.355 14.100 5.836 1.00 82.25 139 GLY A C 1
ATOM 1108 O O . GLY A 1 139 ? -1.416 14.817 6.171 1.00 82.25 139 GLY A O 1
ATOM 1109 N N . ILE A 1 140 ? -2.561 12.907 6.411 1.00 85.25 140 ILE A N 1
ATOM 1110 C CA . ILE A 1 140 ? -1.652 12.371 7.444 1.00 85.25 140 ILE A CA 1
ATOM 1111 C C . ILE A 1 140 ? -0.300 11.980 6.835 1.00 85.25 140 ILE A C 1
ATOM 1113 O O . ILE A 1 140 ? 0.747 12.310 7.393 1.00 85.25 140 ILE A O 1
ATOM 1117 N N . ILE A 1 141 ? -0.317 11.297 5.687 1.00 84.75 141 ILE A N 1
ATOM 1118 C CA . ILE A 1 141 ? 0.888 11.001 4.912 1.00 84.75 141 ILE A CA 1
ATOM 1119 C C . ILE A 1 141 ? 0.889 11.944 3.707 1.00 84.75 141 ILE A C 1
ATOM 1121 O O . ILE A 1 141 ? 0.129 11.716 2.770 1.00 84.75 141 ILE A O 1
ATOM 1125 N N . PRO A 1 142 ? 1.694 13.021 3.724 1.00 74.50 142 PRO A N 1
ATOM 1126 C CA . PRO A 1 142 ? 1.732 13.965 2.621 1.00 74.50 142 PRO A CA 1
ATOM 1127 C C . PRO A 1 142 ? 2.325 13.282 1.389 1.00 74.50 142 PRO A C 1
ATOM 1129 O O . PRO A 1 142 ? 3.435 12.749 1.436 1.00 74.50 142 PRO A O 1
ATOM 1132 N N . THR A 1 143 ? 1.579 13.309 0.293 1.00 78.81 143 THR A N 1
ATOM 1133 C CA . THR A 1 143 ? 1.991 12.800 -1.013 1.00 78.81 143 THR A CA 1
ATOM 1134 C C . THR A 1 143 ? 1.380 13.688 -2.088 1.00 78.81 143 THR A C 1
ATOM 1136 O O . THR A 1 143 ? 0.219 14.081 -1.988 1.00 7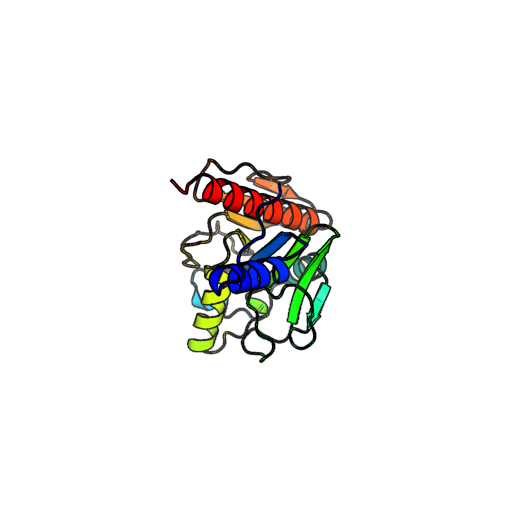8.81 143 THR A O 1
ATOM 1139 N N . GLU A 1 144 ? 2.168 14.036 -3.101 1.00 75.06 144 GLU A N 1
ATOM 1140 C CA . GLU A 1 144 ? 1.651 14.724 -4.290 1.00 75.06 144 GLU A CA 1
ATOM 1141 C C . GLU A 1 144 ? 0.979 13.742 -5.264 1.00 75.06 144 GLU A C 1
ATOM 1143 O O . GLU A 1 144 ? 0.088 14.145 -6.019 1.00 75.06 144 GLU A O 1
ATOM 1148 N N . PHE A 1 145 ? 1.373 12.466 -5.173 1.00 78.00 145 PHE A N 1
ATOM 1149 C CA . PHE A 1 145 ? 1.045 11.391 -6.103 1.00 78.00 145 PHE A CA 1
ATOM 1150 C C . PHE A 1 145 ? -0.067 10.463 -5.634 1.00 78.00 145 PHE A C 1
ATOM 1152 O O . PHE A 1 145 ? -0.613 9.799 -6.486 1.00 78.00 145 PHE A O 1
ATOM 1159 N N . GLY A 1 146 ? -0.418 10.383 -4.343 1.00 78.56 146 GLY A N 1
ATOM 1160 C CA . GLY A 1 146 ? -1.428 9.449 -3.808 1.00 78.56 146 GLY A CA 1
ATOM 1161 C C . GLY A 1 146 ? -2.858 9.706 -4.308 1.00 78.56 146 GLY A C 1
ATOM 1162 O O . GLY A 1 146 ? -3.759 10.023 -3.530 1.00 78.56 146 GLY A O 1
ATOM 1163 N N . ASP A 1 147 ? -3.054 9.579 -5.613 1.00 89.62 147 ASP A N 1
ATOM 1164 C CA . ASP A 1 147 ? -4.231 9.900 -6.395 1.00 89.62 147 ASP A CA 1
ATOM 1165 C C . ASP A 1 147 ? -5.376 8.949 -6.089 1.00 89.62 147 ASP A C 1
ATOM 1167 O O . ASP A 1 147 ? -6.534 9.363 -6.167 1.00 89.62 147 ASP A O 1
ATOM 1171 N N . VAL A 1 148 ? -5.069 7.708 -5.700 1.00 95.00 148 VAL A N 1
ATOM 1172 C CA . VAL A 1 148 ? -6.048 6.711 -5.263 1.00 95.00 148 VAL A CA 1
ATOM 1173 C C . VAL A 1 148 ? -5.633 6.094 -3.928 1.00 95.00 148 VAL A C 1
ATOM 1175 O O . VAL A 1 148 ? -4.555 5.521 -3.788 1.00 95.00 148 VAL A O 1
ATOM 1178 N N . LEU A 1 149 ? -6.534 6.146 -2.948 1.00 96.31 149 LE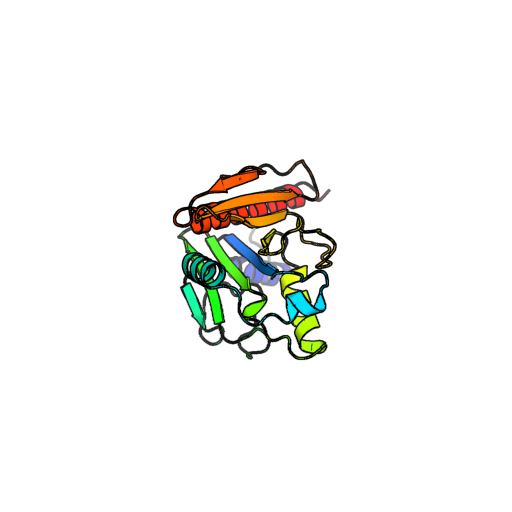U A N 1
ATOM 1179 C CA . LEU A 1 149 ? -6.412 5.461 -1.666 1.00 96.31 149 LEU A CA 1
ATOM 1180 C C . LEU A 1 149 ? -7.433 4.324 -1.574 1.00 96.31 149 LEU A C 1
ATOM 1182 O O . LEU A 1 149 ? -8.637 4.567 -1.647 1.00 96.31 149 LEU A O 1
ATOM 1186 N N . LEU A 1 150 ? -6.954 3.107 -1.331 1.00 97.94 150 LEU A N 1
ATOM 1187 C CA . LEU A 1 150 ? -7.754 1.945 -0.949 1.00 97.94 150 LEU A CA 1
ATOM 1188 C C . LEU A 1 150 ? -7.604 1.732 0.558 1.00 97.94 150 LEU A C 1
ATOM 1190 O O . LEU A 1 150 ? -6.596 1.199 1.022 1.00 97.94 150 LEU A O 1
ATOM 1194 N N . ILE A 1 151 ? -8.581 2.186 1.334 1.00 98.38 151 ILE A N 1
ATOM 1195 C CA . ILE A 1 151 ? -8.514 2.182 2.793 1.00 98.38 151 ILE A CA 1
ATOM 1196 C C . ILE A 1 151 ? -9.305 0.991 3.328 1.00 98.38 151 ILE A C 1
ATOM 1198 O O . ILE A 1 151 ? -10.495 0.862 3.066 1.00 98.38 151 ILE A O 1
ATOM 1202 N N . ILE A 1 152 ? -8.639 0.122 4.077 1.00 98.62 152 ILE A N 1
ATOM 1203 C CA . ILE A 1 152 ? -9.172 -1.118 4.631 1.00 98.62 152 ILE A CA 1
ATOM 1204 C C . ILE A 1 152 ? -9.382 -0.930 6.133 1.00 98.62 152 ILE A C 1
ATOM 1206 O O . ILE A 1 152 ? -8.433 -0.643 6.864 1.00 98.62 152 ILE A O 1
ATOM 1210 N N . TYR A 1 153 ? -10.612 -1.162 6.581 1.00 98.31 153 TYR A N 1
ATOM 1211 C CA . TYR A 1 153 ? -11.020 -1.146 7.981 1.00 98.31 153 TYR A CA 1
ATOM 1212 C C . TYR A 1 153 ? -11.457 -2.546 8.416 1.00 98.31 153 TYR A C 1
ATOM 1214 O O . TYR A 1 153 ? -12.505 -3.019 7.960 1.00 98.31 153 TYR A O 1
ATOM 1222 N N . PRO A 1 154 ? -10.696 -3.224 9.290 1.00 97.44 154 PRO A N 1
ATOM 1223 C CA . PRO A 1 154 ? -11.156 -4.450 9.928 1.00 97.44 154 PRO A CA 1
ATOM 1224 C C . PRO A 1 154 ? -12.413 -4.186 10.766 1.00 97.44 154 PRO A C 1
ATOM 1226 O O . PRO A 1 154 ? -12.472 -3.217 11.521 1.00 97.44 154 PRO A O 1
ATOM 1229 N N . LEU A 1 155 ? -13.418 -5.049 10.634 1.00 96.06 155 LEU A N 1
ATOM 1230 C CA . LEU A 1 155 ? -14.658 -5.003 11.406 1.00 96.06 155 LEU A CA 1
ATOM 1231 C C . LEU A 1 155 ? -14.658 -6.105 12.471 1.00 96.06 155 LEU A C 1
ATOM 1233 O O . LEU A 1 155 ? -14.073 -7.172 12.281 1.00 96.06 155 LEU A O 1
ATOM 1237 N N . GLU A 1 156 ? -15.390 -5.892 13.565 1.00 91.00 156 GLU A N 1
ATOM 1238 C CA . GLU A 1 156 ? -15.484 -6.855 14.677 1.00 91.00 156 GLU A CA 1
ATOM 1239 C C . GLU A 1 156 ? -16.047 -8.225 14.254 1.00 91.00 156 GLU A C 1
ATOM 1241 O O . GLU A 1 156 ? -15.747 -9.245 14.868 1.00 91.00 156 GLU A O 1
ATOM 1246 N N . CYS A 1 157 ? -16.824 -8.275 13.168 1.00 91.31 157 CYS A N 1
ATOM 1247 C CA . CYS A 1 157 ? -17.400 -9.503 12.617 1.00 91.31 157 CYS A CA 1
ATOM 1248 C C . CYS A 1 157 ? -16.433 -10.330 11.745 1.00 91.31 157 CYS A C 1
ATOM 1250 O O . CYS A 1 157 ? -16.854 -11.320 11.148 1.00 91.31 157 CYS A O 1
ATOM 1252 N N . GLY A 1 158 ? -15.159 -9.932 11.632 1.00 90.75 158 GLY A N 1
ATOM 1253 C CA . GLY A 1 158 ? -14.162 -10.607 10.788 1.00 90.75 158 GLY A CA 1
ATOM 1254 C C . GLY A 1 158 ? -14.262 -10.274 9.293 1.00 90.75 158 GLY A C 1
ATOM 1255 O O . GLY A 1 158 ? -13.573 -10.887 8.476 1.00 90.75 158 GLY A O 1
ATOM 1256 N N . LEU A 1 159 ? -15.113 -9.309 8.936 1.00 97.38 159 LEU A N 1
ATOM 1257 C CA . LEU A 1 159 ? -15.185 -8.709 7.604 1.00 97.38 159 LEU A CA 1
ATOM 1258 C C . LEU A 1 159 ? -14.343 -7.430 7.545 1.00 97.38 159 LEU A C 1
ATOM 1260 O O . LEU A 1 159 ? -13.878 -6.924 8.564 1.00 97.38 159 LEU A O 1
ATOM 1264 N N . TYR A 1 160 ? -14.175 -6.889 6.344 1.00 98.38 160 TYR A N 1
ATOM 1265 C CA . TYR A 1 160 ? -13.382 -5.691 6.100 1.00 98.38 160 TYR A CA 1
ATOM 1266 C C . TYR A 1 160 ? -14.176 -4.714 5.257 1.00 98.38 160 TYR A C 1
ATOM 1268 O O . TYR A 1 160 ? -14.643 -5.068 4.176 1.00 98.38 160 TYR A O 1
ATOM 1276 N N . ARG A 1 161 ? -14.311 -3.481 5.735 1.00 98.12 161 ARG A N 1
ATOM 1277 C CA . ARG A 1 161 ? -14.876 -2.384 4.952 1.00 98.12 161 ARG A CA 1
ATOM 1278 C C . ARG A 1 161 ? -13.759 -1.719 4.162 1.00 98.12 161 ARG A C 1
ATOM 1280 O O . ARG A 1 161 ? -12.731 -1.362 4.731 1.00 98.12 161 ARG A O 1
ATOM 1287 N N . VAL A 1 162 ? -13.963 -1.561 2.864 1.00 98.44 162 VAL A N 1
ATOM 1288 C CA . VAL A 1 162 ? -13.032 -0.902 1.954 1.00 98.44 162 VAL A CA 1
ATOM 1289 C C . VAL A 1 162 ? -13.637 0.419 1.511 1.00 98.44 162 VAL A C 1
ATOM 1291 O O . VAL A 1 162 ? -14.674 0.438 0.856 1.00 98.44 162 VAL A O 1
ATOM 1294 N N . GLN A 1 163 ? -12.969 1.513 1.849 1.00 97.81 163 GLN A N 1
ATOM 1295 C CA . GLN A 1 163 ? -13.281 2.854 1.372 1.00 97.81 163 GLN A CA 1
ATOM 1296 C C . GLN A 1 163 ? -12.296 3.236 0.266 1.00 97.81 163 GLN A C 1
ATOM 1298 O O . GLN A 1 163 ? -11.093 2.990 0.384 1.00 97.81 163 GLN A O 1
ATOM 1303 N N . ILE A 1 164 ? -12.791 3.857 -0.800 1.00 96.38 164 ILE A N 1
ATOM 1304 C CA . ILE A 1 164 ? -11.984 4.290 -1.940 1.00 96.38 164 ILE A CA 1
ATOM 1305 C C . ILE A 1 164 ? -12.038 5.811 -2.022 1.00 96.38 164 ILE A C 1
ATOM 1307 O O . ILE A 1 164 ? -13.084 6.402 -2.278 1.00 96.38 164 ILE A O 1
ATOM 1311 N N . LYS A 1 165 ? -10.888 6.464 -1.842 1.00 94.00 165 LYS A N 1
ATOM 1312 C CA . LYS A 1 165 ? -10.747 7.908 -2.077 1.00 94.00 165 LYS A CA 1
ATOM 1313 C C . LYS A 1 165 ? -9.919 8.134 -3.324 1.00 94.00 165 LYS A C 1
ATOM 1315 O O . LYS A 1 165 ? -8.902 7.480 -3.511 1.00 94.00 165 LYS A O 1
ATOM 1320 N N . GLN A 1 166 ? -10.337 9.086 -4.146 1.00 91.56 166 GLN A N 1
ATOM 1321 C CA . GLN A 1 166 ? -9.612 9.474 -5.348 1.00 91.56 166 GLN A CA 1
ATOM 1322 C C . GLN A 1 166 ? -9.532 10.992 -5.472 1.00 91.56 166 GLN A C 1
ATOM 1324 O O . GLN A 1 166 ? -10.497 11.690 -5.148 1.00 91.56 166 GLN A O 1
ATOM 1329 N N . LYS A 1 167 ? -8.388 11.503 -5.932 1.00 87.56 167 LYS A N 1
ATOM 1330 C CA . LYS A 1 167 ? -8.139 12.942 -6.110 1.00 87.56 167 LYS A CA 1
ATOM 1331 C C . LYS A 1 167 ? -9.020 13.534 -7.213 1.00 87.56 167 LYS A C 1
ATOM 1333 O O . LYS A 1 167 ? -9.563 14.623 -7.044 1.00 87.56 167 LYS A O 1
ATOM 1338 N N . SER A 1 168 ? -9.215 12.792 -8.306 1.00 84.00 168 SER A N 1
ATOM 1339 C CA . SER A 1 168 ? -10.135 13.131 -9.398 1.00 84.00 168 SER A CA 1
ATOM 1340 C C . SER A 1 168 ? -11.245 12.091 -9.511 1.00 84.00 168 SER A C 1
ATOM 1342 O O . SER A 1 168 ? -10.998 10.892 -9.410 1.00 84.00 168 SER A O 1
ATOM 1344 N N . LYS A 1 169 ? -12.484 12.540 -9.746 1.00 77.88 169 LYS A N 1
ATOM 1345 C CA . LYS A 1 169 ? -13.652 11.651 -9.889 1.00 77.88 169 LYS A CA 1
ATOM 1346 C C . LYS A 1 169 ? -13.768 10.982 -11.264 1.00 77.88 169 LYS A C 1
ATOM 1348 O O . LYS A 1 169 ? -14.704 10.219 -11.475 1.00 77.88 169 LYS A O 1
ATOM 1353 N N . ASN A 1 170 ? -12.840 11.263 -12.176 1.00 80.38 170 ASN A N 1
ATOM 1354 C CA . ASN A 1 170 ? -12.890 10.779 -13.557 1.00 80.38 170 ASN A CA 1
ATOM 1355 C C . ASN A 1 170 ? -12.248 9.395 -13.740 1.00 80.38 170 ASN A C 1
ATOM 1357 O O . ASN A 1 170 ? -12.282 8.846 -14.840 1.00 80.38 170 ASN A O 1
ATOM 1361 N N . TYR A 1 171 ? -11.657 8.833 -12.685 1.00 83.19 171 TYR A N 1
ATOM 1362 C CA . TYR A 1 171 ? -11.079 7.498 -12.726 1.00 83.19 171 TYR A CA 1
ATOM 1363 C C . TYR A 1 171 ? -12.169 6.455 -12.484 1.00 83.19 171 TYR A C 1
ATOM 1365 O O . TYR A 1 171 ? -12.898 6.507 -11.492 1.00 83.19 171 TYR A O 1
ATOM 1373 N N . TYR A 1 172 ? -12.272 5.501 -13.405 1.00 87.31 172 TYR A N 1
ATOM 1374 C CA . TYR A 1 172 ? -13.205 4.385 -13.314 1.00 87.31 172 TYR A CA 1
ATOM 1375 C C . TYR A 1 172 ? -12.407 3.089 -13.295 1.00 87.31 172 TYR A C 1
ATOM 1377 O O . TYR A 1 172 ? -11.815 2.685 -14.294 1.00 87.31 172 TYR A O 1
ATOM 1385 N N . PHE A 1 173 ? -12.394 2.435 -12.141 1.00 94.88 173 PHE A N 1
ATOM 1386 C CA . PHE A 1 173 ? -11.703 1.173 -11.927 1.00 94.88 173 PHE A CA 1
ATOM 1387 C C . PHE A 1 173 ? -12.478 0.318 -10.919 1.00 94.88 173 PHE A C 1
ATOM 1389 O O . PHE A 1 173 ? -13.379 0.788 -10.232 1.00 94.88 173 PHE A O 1
ATOM 1396 N N . GLY A 1 174 ? -12.135 -0.963 -10.859 1.00 93.81 174 GLY A N 1
ATOM 1397 C CA . GLY A 1 174 ? -12.743 -1.948 -9.969 1.00 93.81 174 GLY A CA 1
ATOM 1398 C C . GLY A 1 174 ? -11.823 -3.161 -9.831 1.00 93.81 174 GLY A C 1
ATOM 1399 O O . GLY A 1 174 ? -10.696 -3.122 -10.330 1.00 93.81 174 GLY A O 1
ATOM 1400 N N . PRO A 1 175 ? -12.257 -4.268 -9.214 1.00 96.19 175 PRO A N 1
ATOM 1401 C CA . PRO A 1 175 ? -13.655 -4.658 -9.006 1.00 96.19 175 PRO A CA 1
ATOM 1402 C C . PRO A 1 175 ? -14.346 -4.089 -7.758 1.00 96.19 175 PRO A C 1
ATOM 1404 O O . PRO A 1 175 ? -15.558 -4.251 -7.645 1.00 96.19 175 PRO A O 1
ATOM 1407 N N . LEU A 1 176 ? -13.615 -3.489 -6.815 1.00 97.06 176 LEU A N 1
ATOM 1408 C CA . LEU A 1 176 ? -14.215 -2.916 -5.605 1.00 97.06 176 LEU A CA 1
ATOM 1409 C C . LEU A 1 176 ? -14.826 -1.539 -5.873 1.00 97.06 176 LEU A C 1
ATOM 1411 O O . LEU A 1 176 ? -14.306 -0.777 -6.685 1.00 97.06 176 LEU A O 1
ATOM 1415 N N . TYR A 1 177 ? -15.887 -1.225 -5.132 1.00 94.38 177 TYR A N 1
ATOM 1416 C CA . TYR A 1 177 ? -16.511 0.095 -5.091 1.00 94.38 177 TYR A CA 1
ATOM 1417 C C . TYR A 1 177 ? -16.342 0.711 -3.703 1.00 94.38 177 TYR A C 1
ATOM 1419 O O . TYR A 1 177 ? -16.016 0.015 -2.737 1.00 94.38 177 TYR A O 1
ATOM 1427 N N . ASP A 1 178 ? -16.568 2.016 -3.605 1.00 96.62 178 ASP A N 1
ATOM 1428 C CA . ASP A 1 178 ? -16.508 2.715 -2.327 1.00 96.62 178 ASP A CA 1
ATOM 1429 C C . ASP A 1 178 ? -17.485 2.108 -1.304 1.00 96.62 178 ASP A C 1
ATOM 1431 O O . ASP A 1 178 ? -18.596 1.705 -1.652 1.00 96.62 178 ASP A O 1
ATOM 1435 N N . GLU A 1 179 ? -17.035 2.017 -0.054 1.00 97.25 179 GLU A N 1
ATOM 1436 C CA . GLU A 1 179 ? -17.748 1.419 1.083 1.00 97.25 179 GLU A CA 1
ATOM 1437 C C . GLU A 1 179 ? -18.143 -0.070 0.914 1.00 97.25 179 GLU A C 1
ATOM 1439 O O . GLU A 1 179 ? -19.085 -0.560 1.542 1.00 97.25 179 GLU A O 1
ATOM 1444 N N . THR A 1 180 ? -17.403 -0.839 0.103 1.00 97.38 180 THR A N 1
ATOM 1445 C CA . THR A 1 180 ? -17.645 -2.287 -0.056 1.00 97.38 180 THR A CA 1
ATOM 1446 C C . THR A 1 180 ? -17.195 -3.068 1.181 1.00 97.38 180 THR A C 1
ATOM 1448 O O . THR A 1 180 ? -16.094 -2.863 1.684 1.00 97.38 180 THR A O 1
ATOM 1451 N N . VAL A 1 181 ? -17.995 -4.039 1.629 1.00 98.00 181 VAL A N 1
ATOM 1452 C CA . VAL A 1 181 ? -17.605 -4.991 2.681 1.00 98.00 181 VAL A CA 1
ATOM 1453 C C . VAL A 1 181 ? -17.188 -6.325 2.061 1.00 98.00 181 VAL A C 1
ATOM 1455 O O . VAL A 1 181 ? -17.895 -6.873 1.217 1.00 98.00 181 VAL A O 1
ATOM 1458 N N . VAL A 1 182 ? -16.035 -6.845 2.479 1.00 97.75 182 VAL A N 1
ATOM 1459 C CA . VAL A 1 182 ? -15.379 -8.021 1.894 1.00 97.75 182 VAL A CA 1
ATOM 1460 C C . VAL A 1 182 ? -14.945 -8.992 2.993 1.00 97.75 182 VAL A C 1
ATOM 1462 O O . VAL A 1 182 ? -14.557 -8.576 4.084 1.00 97.75 182 VAL A O 1
ATOM 1465 N N . ASP A 1 183 ? -14.984 -10.293 2.712 1.00 97.19 183 ASP A N 1
ATOM 1466 C CA . ASP A 1 183 ? -14.409 -11.317 3.585 1.00 97.19 183 ASP A CA 1
ATOM 1467 C C . ASP A 1 183 ? -12.868 -11.364 3.511 1.00 97.19 183 ASP A C 1
ATOM 1469 O O . ASP A 1 183 ? -12.250 -10.976 2.515 1.00 97.19 183 ASP A O 1
ATOM 1473 N N . SER A 1 184 ? -12.236 -11.889 4.563 1.00 95.69 184 SER A N 1
ATOM 1474 C CA . SER A 1 184 ? -10.772 -11.999 4.671 1.00 95.69 184 SER A CA 1
ATOM 1475 C C . SER A 1 184 ? -10.113 -12.755 3.513 1.00 95.69 184 SER A C 1
ATOM 1477 O O . SER A 1 184 ? -8.996 -12.420 3.121 1.00 95.69 184 SER A O 1
ATOM 1479 N N . ILE A 1 185 ? -10.781 -13.769 2.954 1.00 96.31 185 ILE A N 1
ATOM 1480 C CA . ILE A 1 185 ? -10.214 -14.663 1.937 1.00 96.31 185 ILE A CA 1
ATOM 1481 C C . ILE A 1 185 ? -10.180 -13.959 0.577 1.00 96.31 185 ILE A C 1
ATOM 1483 O O . ILE A 1 185 ? -9.224 -14.116 -0.186 1.00 96.31 185 ILE A O 1
ATOM 1487 N N . LYS A 1 186 ? -11.211 -13.173 0.249 1.00 97.81 186 LYS A N 1
ATOM 1488 C CA . LYS A 1 186 ? -11.307 -12.457 -1.034 1.00 97.81 186 LYS A CA 1
ATOM 1489 C C . LYS A 1 186 ? -10.601 -11.105 -1.028 1.00 97.81 186 LYS A C 1
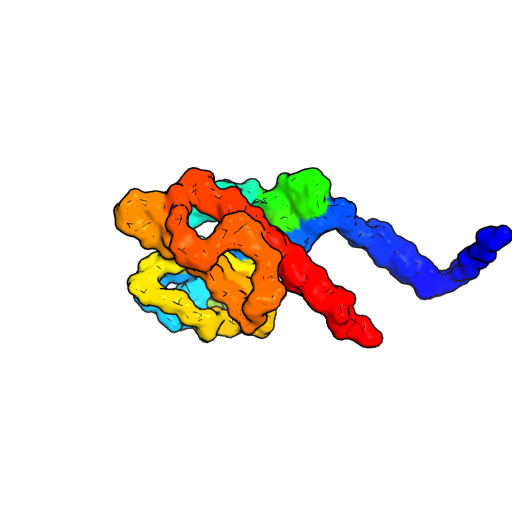ATOM 1491 O O . LYS A 1 186 ? -10.178 -10.653 -2.096 1.00 97.81 186 LYS A O 1
ATOM 1496 N N . LEU A 1 187 ? -10.437 -10.481 0.140 1.00 98.25 187 LEU A N 1
ATOM 1497 C CA . LEU A 1 187 ? -9.871 -9.138 0.286 1.00 98.25 187 LEU A CA 1
ATOM 1498 C C . LEU A 1 187 ? -8.520 -8.940 -0.437 1.00 98.25 187 LEU A C 1
ATOM 1500 O O . LEU A 1 187 ? -8.440 -8.007 -1.238 1.00 98.25 187 LEU A O 1
ATOM 1504 N N . PRO A 1 188 ? -7.480 -9.785 -0.263 1.00 98.12 188 PRO A N 1
ATOM 1505 C CA . PRO A 1 188 ? -6.178 -9.563 -0.903 1.00 98.12 188 PRO A CA 1
ATOM 1506 C C . PRO A 1 188 ? -6.260 -9.549 -2.432 1.00 98.12 188 PRO A C 1
ATOM 1508 O O . PRO A 1 188 ? -5.671 -8.691 -3.090 1.00 98.12 188 PRO A O 1
ATOM 1511 N N . GLY A 1 189 ? -7.033 -10.474 -3.008 1.00 97.75 189 GLY A N 1
ATOM 1512 C CA . GLY A 1 189 ? -7.230 -10.558 -4.453 1.00 97.75 189 GLY A CA 1
ATOM 1513 C C . GLY A 1 189 ? -7.992 -9.355 -5.007 1.00 97.75 189 GLY A C 1
ATOM 1514 O O . GLY A 1 189 ? -7.578 -8.776 -6.011 1.00 97.75 189 GLY A O 1
ATOM 1515 N N . LEU A 1 190 ? -9.077 -8.951 -4.338 1.00 98.38 190 LEU A N 1
ATOM 1516 C CA . LEU A 1 190 ? -9.893 -7.814 -4.766 1.00 98.38 190 LEU A CA 1
ATOM 1517 C C . LEU A 1 190 ? -9.146 -6.483 -4.633 1.00 98.38 190 LEU A C 1
ATOM 1519 O O . LEU A 1 190 ? -9.192 -5.681 -5.566 1.00 98.38 190 LEU A O 1
ATOM 1523 N N . ILE A 1 191 ? -8.408 -6.267 -3.540 1.00 98.38 191 ILE A N 1
ATOM 1524 C CA . ILE A 1 191 ? -7.571 -5.073 -3.362 1.00 98.38 191 ILE A CA 1
ATOM 1525 C C . ILE A 1 191 ? -6.483 -5.020 -4.430 1.00 98.38 191 ILE A C 1
ATOM 1527 O O . ILE A 1 191 ? -6.336 -3.997 -5.091 1.00 98.38 191 ILE A O 1
ATOM 1531 N N . LYS A 1 192 ? -5.770 -6.128 -4.666 1.00 97.25 192 LYS A N 1
ATOM 1532 C CA . LYS A 1 192 ? -4.714 -6.189 -5.683 1.00 97.25 192 LYS A CA 1
ATOM 1533 C C . LYS A 1 192 ? -5.238 -5.870 -7.085 1.00 97.25 192 LYS A C 1
ATOM 1535 O O . LYS A 1 192 ? -4.649 -5.045 -7.777 1.00 97.25 192 LYS A O 1
ATOM 1540 N N . HIS A 1 193 ? -6.346 -6.484 -7.504 1.00 97.44 193 HIS A N 1
ATOM 1541 C CA . HIS A 1 193 ? -6.936 -6.196 -8.816 1.00 97.44 193 HIS A CA 1
ATOM 1542 C C . HIS A 1 193 ? -7.441 -4.753 -8.921 1.00 97.44 193 HIS A C 1
ATOM 1544 O O . HIS A 1 193 ? -7.234 -4.115 -9.951 1.00 97.44 193 HIS A O 1
ATOM 1550 N N . THR A 1 194 ? -8.047 -4.227 -7.852 1.00 98.19 194 THR A N 1
ATOM 1551 C CA . THR A 1 194 ? -8.518 -2.835 -7.815 1.00 98.19 194 THR A CA 1
ATOM 1552 C C . THR A 1 194 ? -7.352 -1.861 -7.926 1.00 98.19 194 THR A C 1
ATOM 1554 O O . THR A 1 194 ? -7.415 -0.935 -8.725 1.00 98.19 194 THR A O 1
ATOM 1557 N N . ALA A 1 195 ? -6.257 -2.108 -7.206 1.00 97.88 195 ALA A N 1
ATOM 1558 C CA . ALA A 1 195 ? -5.073 -1.260 -7.235 1.00 97.88 195 ALA A CA 1
ATOM 1559 C C . ALA A 1 195 ? -4.375 -1.254 -8.606 1.00 97.88 195 ALA A C 1
ATOM 1561 O O . ALA A 1 195 ? -3.993 -0.196 -9.099 1.00 97.88 195 ALA A O 1
ATOM 1562 N N . VAL A 1 196 ? -4.261 -2.416 -9.260 1.00 97.06 196 VAL A N 1
ATOM 1563 C CA . VAL A 1 196 ? -3.722 -2.516 -10.629 1.00 97.06 196 VAL A CA 1
ATOM 1564 C C . VAL A 1 196 ? -4.587 -1.745 -11.621 1.00 97.06 196 VAL A C 1
ATOM 1566 O O . VAL A 1 196 ? -4.067 -0.982 -12.433 1.00 97.06 196 VAL A O 1
ATOM 1569 N N . ASN A 1 197 ? -5.909 -1.916 -11.557 1.00 96.75 197 ASN A N 1
ATOM 1570 C CA . ASN A 1 197 ? -6.820 -1.221 -12.461 1.00 96.75 197 ASN A CA 1
ATOM 1571 C C . ASN A 1 197 ? -6.849 0.291 -12.198 1.00 96.75 197 ASN A C 1
ATOM 1573 O O . ASN A 1 197 ? -6.936 1.057 -13.155 1.00 96.75 197 ASN A O 1
ATOM 1577 N N . ALA A 1 198 ? -6.717 0.716 -10.938 1.00 96.19 198 ALA A N 1
ATOM 1578 C CA . ALA A 1 198 ? -6.543 2.118 -10.576 1.00 96.19 198 ALA A CA 1
ATOM 1579 C C . ALA A 1 198 ? -5.273 2.694 -11.215 1.00 96.19 198 ALA A C 1
ATOM 1581 O O . ALA A 1 198 ? -5.366 3.641 -11.988 1.00 96.19 198 ALA A O 1
ATOM 1582 N N . SER A 1 199 ? -4.116 2.060 -10.997 1.00 95.12 199 SER A N 1
ATOM 1583 C CA . SER A 1 199 ? -2.842 2.480 -11.601 1.00 95.12 199 SER A CA 1
ATOM 1584 C C . SER A 1 199 ? -2.917 2.522 -13.133 1.00 95.12 199 SER A C 1
ATOM 1586 O O . SER A 1 199 ? -2.472 3.484 -13.749 1.00 95.12 199 SER A O 1
ATOM 1588 N N . ARG A 1 200 ? -3.556 1.536 -13.779 1.00 93.56 200 ARG A N 1
ATOM 1589 C CA . ARG A 1 200 ? -3.761 1.566 -15.237 1.00 93.56 200 ARG A CA 1
ATOM 1590 C C . ARG A 1 200 ? -4.647 2.741 -15.669 1.00 93.56 200 ARG A C 1
ATOM 1592 O O . ARG A 1 200 ? -4.353 3.379 -16.675 1.00 93.56 200 ARG A O 1
ATOM 1599 N N . SER A 1 201 ? -5.719 3.032 -14.929 1.00 93.25 201 SER A N 1
ATOM 1600 C CA . SER A 1 201 ? -6.610 4.159 -15.228 1.00 93.25 201 SER A CA 1
ATOM 1601 C C . SER A 1 201 ? -5.903 5.511 -15.107 1.00 93.25 201 SER A C 1
ATOM 1603 O O . SER A 1 201 ? -6.225 6.406 -15.886 1.00 93.25 201 SER A O 1
ATOM 1605 N N . LEU A 1 202 ? -4.970 5.657 -14.160 1.00 90.56 202 LEU A N 1
ATOM 1606 C CA . LEU A 1 202 ? -4.165 6.869 -13.984 1.00 90.56 202 LEU A CA 1
ATOM 1607 C C . LEU A 1 202 ? -3.231 7.078 -15.181 1.00 90.56 202 LEU A C 1
ATOM 1609 O O . LEU A 1 202 ? -3.364 8.077 -15.886 1.00 90.56 202 LEU A O 1
ATOM 1613 N N . HIS A 1 203 ? -2.411 6.075 -15.512 1.00 85.38 203 HIS A N 1
ATOM 1614 C CA . HIS A 1 203 ? -1.487 6.148 -16.650 1.00 85.38 203 HIS A CA 1
ATOM 1615 C C . HIS A 1 203 ? -2.189 6.401 -17.993 1.00 85.38 203 HIS A C 1
ATOM 1617 O O . HIS A 1 203 ? -1.652 7.075 -18.871 1.00 85.38 203 HIS A O 1
ATOM 1623 N N . LEU A 1 204 ? -3.389 5.847 -18.200 1.00 83.44 204 LEU A N 1
ATOM 1624 C CA . LEU A 1 204 ? -4.149 6.109 -19.423 1.00 83.44 204 LEU A CA 1
ATOM 1625 C C . LEU A 1 204 ? -4.545 7.583 -19.524 1.00 83.44 204 LEU A C 1
ATOM 1627 O O . LEU A 1 204 ? -4.429 8.151 -20.601 1.00 83.44 204 LEU A O 1
ATOM 1631 N N . GLN A 1 205 ? -4.993 8.197 -18.429 1.00 74.38 205 GLN A N 1
ATOM 1632 C CA . GLN A 1 205 ? -5.424 9.596 -18.418 1.00 74.38 205 GLN A CA 1
ATOM 1633 C C . GLN A 1 205 ? -4.250 10.558 -18.632 1.00 74.38 205 GLN A C 1
ATOM 1635 O O . GLN A 1 205 ? -4.408 11.510 -19.388 1.00 74.38 205 GLN A O 1
ATOM 1640 N N . GLU A 1 206 ? -3.076 10.292 -18.052 1.00 67.00 206 GLU A N 1
ATOM 1641 C CA . GLU A 1 206 ? -1.877 11.117 -18.275 1.00 67.00 206 GLU A CA 1
ATOM 1642 C C . GLU A 1 206 ? -1.446 11.140 -19.748 1.00 67.00 206 GLU A C 1
ATOM 1644 O O . GLU A 1 206 ? -1.172 12.204 -20.299 1.00 67.00 206 GLU A O 1
ATOM 1649 N N . ASN A 1 207 ? -1.489 9.988 -20.425 1.00 59.59 207 ASN A N 1
ATOM 1650 C CA . ASN A 1 207 ? -1.121 9.881 -21.841 1.00 59.59 207 ASN A CA 1
ATOM 1651 C C . ASN A 1 207 ? -2.081 10.623 -22.793 1.00 59.59 207 ASN A C 1
ATOM 1653 O O . ASN A 1 207 ? -1.715 10.898 -23.933 1.00 59.59 207 ASN A O 1
ATOM 1657 N N . PHE A 1 208 ? -3.302 10.960 -22.358 1.00 54.03 208 PHE A N 1
ATOM 1658 C CA . PHE A 1 208 ? -4.224 11.796 -23.139 1.00 54.03 208 PHE A CA 1
ATOM 1659 C C . PHE A 1 208 ? -3.995 13.306 -22.938 1.00 54.03 208 PHE A C 1
ATOM 1661 O O . PHE A 1 208 ? -4.672 14.103 -23.588 1.00 54.03 208 PHE A O 1
ATOM 1668 N N . TYR A 1 209 ? -3.062 13.706 -22.065 1.00 42.09 209 TYR A N 1
ATOM 1669 C CA . TYR A 1 209 ? -2.796 15.103 -21.701 1.00 42.09 209 TYR A CA 1
ATOM 1670 C C . TYR A 1 209 ? -1.448 15.660 -22.199 1.00 42.09 209 TYR A C 1
ATOM 1672 O O . TYR A 1 209 ? -1.048 16.737 -21.754 1.00 42.09 209 TYR A O 1
ATOM 1680 N N . GLU A 1 210 ? -0.778 15.014 -23.158 1.00 32.56 210 GLU A N 1
ATOM 1681 C CA . GLU A 1 210 ? 0.321 15.646 -23.909 1.00 32.56 210 GLU A CA 1
ATOM 1682 C C . GLU A 1 210 ? -0.211 16.310 -25.204 1.00 32.56 210 GLU A C 1
ATOM 1684 O O . GLU A 1 210 ? -0.621 15.591 -26.120 1.00 32.56 210 GLU A O 1
ATOM 1689 N N . PRO A 1 211 ? -0.266 17.659 -25.292 1.00 38.06 211 PRO A N 1
ATOM 1690 C CA . PRO A 1 211 ? -0.509 18.384 -26.544 1.00 38.06 211 PRO A CA 1
ATOM 1691 C C . PRO A 1 211 ? 0.700 18.392 -27.493 1.00 38.06 211 PRO A C 1
ATOM 1693 O O . PRO A 1 211 ? 1.855 18.360 -27.010 1.00 38.06 211 PRO A O 1
#

Radius of gyration: 18.88 Å; chains: 1; bounding box: 41×33×69 Å

Foldseek 3Di:
DPPPDDDDPVVVVVVVVVVPDDQAAEAEEEEWEAAEPDQAQLVRLQAQDHDPLVVLLQVLLADKDFQLPDPDDPQPDHNPCLQAGIWGWDDDPHYIYTYSYSNRFDRPDPVSSVVSLVRNQQHQEYEYEHQYPDDDDPPRNDHPRVQWYFYWYQDPVQKIFTAIDGPDPPQDFFPDDGRDIGHSVCVSVRSNRRRVSRVVSVVVVVVVPDD

InterPro domains:
  IPR000331 Rap/Ran-GAP domain [PF02145] (44-209)
  IPR000331 Rap/Ran-GAP domain [PS50085] (15-211)
  IPR027107 Tuberin/Ral GTPase-activating protein subunit alpha [PTHR10063] (3-203)
  IPR035974 Rap/Ran-GAP superfamily [G3DSA:3.40.50.11210] (23-203)
  IPR035974 Rap/Ran-GAP superfamily [SSF111347] (5-209)

Secondary structure (DSSP, 8-state):
--PPPP--HHHHHHHHHHHT--SSEEEEEEEEEE-TT--SHHHHHT-S---HHHHHHHHHHSEEEETTT--S--TT--TTTBTBSEEEEEE-SSEEEEEEEGGGS--SSHHHHHHHHHHHTT-SEEEEEE-SSSPPPGGGS--SS--EEEEEEE-TTSEEEEEEEESSTT----S--TTEEEETTTHHHHHHHHHHHHHHHHHHHHHT---

pLDDT: mean 90.94, std 10.53, range [32.56, 98.62]

Sequence (211 aa):
MIDSLKKNEKLVRELKHLDNQKCRETHKIALIYVGLNQEDKLSILSNKQGSPAYEAFLQALGWKVDLKSHMGFSGGLQANGSNGAFAPYNASSNNEIIFHVATMMPGDGEEEQLRKLRHLGNDEVHIIWSEHIREYRHGIIPTEFGDVLLIIYPLECGLYRVQIKQKSKNYYFGPLYDETVVDSIKLPGLIKHTAVNASRSLHLQENFYEP